Protein AF-A0A834HIF5-F1 (afdb_monomer_lite)

Radius of gyration: 26.14 Å; chains: 1; bounding box: 49×39×83 Å

InterPro domains:
  IPR001223 Glycoside hydrolase family 18, catalytic domain [PF00704] (2-101)
  IPR017853 Glycoside hydrolase superfamily [SSF51445] (2-111)
  IPR029070 Chitinase insertion domain superfamily [G3DSA:3.10.50.10] (7-73)
  IPR029070 Chitinase insertion domain superfamily [SSF54556] (9-73)
  IPR050314 Glycosyl hydrolase family 18 [PTHR11177] (2-110)

Organism: Rhododendron simsii (NCBI:txid118357)

Structure (mmCIF, N/CA/C/O backbone):
data_AF-A0A834HIF5-F1
#
_entry.id   AF-A0A834HIF5-F1
#
loop_
_atom_site.group_PDB
_atom_site.id
_atom_site.type_symbol
_atom_site.label_atom_id
_atom_site.label_alt_id
_atom_site.label_comp_id
_atom_site.label_asym_id
_atom_site.label_entity_id
_atom_site.label_seq_id
_atom_site.pdbx_PDB_ins_code
_atom_site.Cartn_x
_atom_site.Cartn_y
_atom_site.Cartn_z
_atom_site.occupancy
_atom_site.B_iso_or_equiv
_atom_site.auth_seq_id
_atom_site.auth_comp_id
_atom_site.auth_asym_id
_atom_site.auth_atom_id
_atom_site.pdbx_PDB_model_num
ATOM 1 N N . MET A 1 1 ? -12.118 -15.137 10.035 1.00 88.56 1 MET A N 1
ATOM 2 C CA . MET A 1 1 ? -10.960 -14.906 9.134 1.00 88.56 1 MET A CA 1
ATOM 3 C C . MET A 1 1 ? -10.649 -13.412 9.080 1.00 88.56 1 MET A C 1
ATOM 5 O O . MET A 1 1 ? -11.580 -12.629 9.224 1.00 88.56 1 MET A O 1
ATOM 9 N N . VAL A 1 2 ? -9.376 -13.027 8.914 1.00 89.62 2 VAL A N 1
ATOM 10 C CA . VAL A 1 2 ? -8.899 -11.626 8.857 1.00 89.62 2 VAL A CA 1
ATOM 11 C C . VAL A 1 2 ? -8.039 -11.445 7.601 1.00 89.62 2 VAL A C 1
ATOM 13 O O . VAL A 1 2 ? -7.153 -12.265 7.367 1.00 89.62 2 VAL A O 1
ATOM 16 N N . LEU A 1 3 ? -8.282 -10.394 6.811 1.00 93.06 3 LEU A N 1
ATOM 17 C CA . LEU A 1 3 ? -7.524 -10.103 5.584 1.00 93.06 3 LEU A CA 1
ATOM 18 C C . LEU A 1 3 ? -6.182 -9.419 5.897 1.00 93.06 3 LEU A C 1
ATOM 20 O O . LEU A 1 3 ? -6.139 -8.472 6.671 1.00 93.06 3 LEU A O 1
ATOM 24 N N . GLY A 1 4 ? -5.080 -9.869 5.299 1.00 92.62 4 GLY A N 1
ATOM 25 C CA . GLY A 1 4 ? -3.789 -9.179 5.402 1.00 92.62 4 GLY A CA 1
ATOM 26 C C . GLY A 1 4 ? -3.651 -8.064 4.364 1.00 92.62 4 GLY A C 1
ATOM 27 O O . GLY A 1 4 ? -3.934 -8.290 3.193 1.00 92.62 4 GLY A O 1
ATOM 28 N N . LEU A 1 5 ? -3.189 -6.890 4.790 1.00 95.81 5 LEU A N 1
ATOM 29 C CA . LEU A 1 5 ? -2.815 -5.759 3.941 1.00 95.81 5 LEU A CA 1
ATOM 30 C C . LEU A 1 5 ? -1.319 -5.480 4.103 1.00 95.81 5 LEU A C 1
ATOM 32 O O . LEU A 1 5 ? -0.796 -5.528 5.220 1.00 95.81 5 LEU A O 1
ATOM 36 N N . LEU A 1 6 ? -0.638 -5.182 3.000 1.00 94.62 6 LEU A N 1
ATOM 37 C CA . LEU A 1 6 ? 0.801 -4.936 2.967 1.00 94.62 6 LEU A CA 1
ATOM 38 C C . LEU A 1 6 ? 1.052 -3.473 2.631 1.00 94.62 6 LEU A C 1
ATOM 40 O O . LEU A 1 6 ? 0.709 -3.012 1.550 1.00 94.62 6 LEU A O 1
ATOM 44 N N . TYR A 1 7 ? 1.678 -2.740 3.549 1.00 96.38 7 TYR A N 1
ATOM 45 C CA . TYR A 1 7 ? 2.092 -1.353 3.300 1.00 96.38 7 TYR A CA 1
ATOM 46 C C . TYR A 1 7 ? 3.508 -1.324 2.731 1.00 96.38 7 TYR A C 1
ATOM 48 O O . TYR A 1 7 ? 4.386 -0.599 3.186 1.00 96.38 7 TYR A O 1
ATOM 56 N N . GLN A 1 8 ? 3.754 -2.194 1.764 1.00 95.81 8 GLN A N 1
ATOM 57 C CA . GLN A 1 8 ? 5.021 -2.320 1.069 1.00 95.81 8 GLN A CA 1
ATOM 58 C C . GLN A 1 8 ? 4.755 -2.730 -0.374 1.00 95.81 8 GLN A C 1
ATOM 60 O O . GLN A 1 8 ? 3.706 -3.294 -0.684 1.00 95.81 8 GLN A O 1
ATOM 65 N N . GLY A 1 9 ? 5.724 -2.460 -1.232 1.00 96.88 9 GLY A N 1
ATOM 66 C CA . GLY A 1 9 ? 5.739 -2.888 -2.618 1.00 96.88 9 GLY A CA 1
ATOM 67 C C . GLY A 1 9 ? 7.018 -3.620 -2.973 1.00 96.88 9 GLY A C 1
ATOM 68 O O . GLY A 1 9 ? 7.869 -3.853 -2.111 1.00 96.88 9 GLY A O 1
ATOM 69 N N . TYR A 1 10 ? 7.138 -3.953 -4.253 1.00 97.62 10 TYR A N 1
ATOM 70 C CA . TYR A 1 10 ? 8.321 -4.583 -4.822 1.00 97.62 10 TYR A CA 1
ATOM 71 C C . TYR A 1 10 ? 8.722 -3.917 -6.133 1.00 97.62 10 TYR A C 1
ATOM 73 O O . TYR A 1 10 ? 7.863 -3.647 -6.976 1.00 97.62 10 TYR A O 1
ATOM 81 N N . ALA A 1 11 ? 10.020 -3.678 -6.295 1.00 97.69 11 ALA A N 1
ATOM 82 C CA . ALA A 1 11 ? 10.611 -3.064 -7.472 1.00 97.69 11 ALA A CA 1
ATOM 83 C C . ALA A 1 11 ? 11.353 -4.099 -8.329 1.00 97.69 11 ALA A C 1
ATOM 85 O O . ALA A 1 11 ? 12.140 -4.899 -7.820 1.00 97.69 11 ALA A O 1
ATOM 86 N N . TRP A 1 12 ? 11.129 -4.038 -9.639 1.00 98.00 12 TRP A N 1
ATOM 87 C CA . TRP A 1 12 ? 11.645 -4.981 -10.628 1.00 98.00 12 TRP A CA 1
ATOM 88 C C . TRP A 1 12 ? 12.151 -4.210 -11.854 1.00 98.00 12 TRP A C 1
ATOM 90 O O . TRP A 1 12 ? 11.356 -3.508 -12.484 1.00 98.00 12 TRP A O 1
ATOM 100 N N . PRO A 1 13 ? 13.441 -4.290 -12.236 1.00 97.75 13 PRO A N 1
ATOM 101 C CA . PRO A 1 13 ? 13.892 -3.791 -13.523 1.00 97.75 13 PRO A CA 1
ATOM 102 C C . PRO A 1 13 ? 13.289 -4.663 -14.621 1.00 97.75 13 PRO A C 1
ATOM 104 O O . PRO A 1 13 ? 13.457 -5.886 -14.626 1.00 97.75 13 PRO A O 1
ATOM 107 N N . LEU A 1 14 ? 12.601 -4.019 -15.554 1.00 97.81 14 LEU A N 1
ATOM 108 C CA . LEU A 1 14 ? 12.052 -4.664 -16.733 1.00 97.81 14 LEU A CA 1
ATOM 109 C C . LEU A 1 14 ? 13.193 -5.127 -17.641 1.00 97.81 14 LEU A C 1
ATOM 111 O O . LEU A 1 14 ? 14.182 -4.415 -17.830 1.00 97.81 14 LEU A O 1
ATOM 115 N N . LEU A 1 15 ? 13.045 -6.323 -18.213 1.00 97.25 15 LEU A N 1
ATOM 116 C CA . LEU A 1 15 ? 13.955 -6.820 -19.245 1.00 97.25 15 LEU A CA 1
ATOM 117 C C . LEU A 1 15 ? 13.872 -5.947 -20.504 1.00 97.25 15 LEU A C 1
ATOM 119 O O . LEU A 1 15 ? 14.894 -5.630 -21.106 1.00 97.25 15 LEU A O 1
ATOM 123 N N . ASP A 1 16 ? 12.654 -5.543 -20.862 1.00 96.19 16 ASP A N 1
ATOM 124 C CA . ASP A 1 16 ? 12.354 -4.602 -21.935 1.00 96.19 16 ASP A CA 1
ATOM 125 C C . ASP A 1 16 ? 11.456 -3.483 -21.379 1.00 96.19 16 ASP A C 1
ATOM 127 O O . ASP A 1 16 ? 10.295 -3.743 -21.069 1.00 96.19 16 ASP A O 1
ATOM 131 N N . PRO A 1 17 ? 11.946 -2.235 -21.249 1.00 93.56 17 PRO A N 1
ATOM 132 C CA . PRO A 1 17 ? 11.155 -1.119 -20.725 1.00 93.56 17 PRO A CA 1
ATOM 133 C C . PRO A 1 17 ? 9.907 -0.764 -21.547 1.00 93.56 17 PRO A C 1
ATOM 135 O O . PRO A 1 17 ? 9.025 -0.068 -21.039 1.00 93.56 17 PRO A O 1
ATOM 138 N N . SER A 1 18 ? 9.829 -1.204 -22.808 1.00 94.25 18 SER A N 1
ATOM 139 C CA . SER A 1 18 ? 8.633 -1.022 -23.636 1.00 94.25 18 SER A CA 1
ATOM 140 C C . SER A 1 18 ? 7.515 -2.011 -23.279 1.00 94.25 18 SER A C 1
ATOM 142 O O . SER A 1 18 ? 6.341 -1.684 -23.439 1.00 94.25 18 SER A O 1
ATOM 144 N N . ALA A 1 19 ? 7.867 -3.170 -22.713 1.00 94.31 19 ALA A N 1
ATOM 145 C CA . ALA A 1 19 ? 6.943 -4.139 -22.136 1.00 94.31 19 ALA A CA 1
ATOM 146 C C . ALA A 1 19 ? 6.823 -3.884 -20.626 1.00 94.31 19 ALA A C 1
ATOM 148 O O . ALA A 1 19 ? 7.611 -4.380 -19.823 1.00 94.31 19 ALA A O 1
ATOM 149 N N . ASN A 1 20 ? 5.852 -3.058 -20.236 1.00 93.88 20 ASN A N 1
ATOM 150 C CA . ASN A 1 20 ? 5.732 -2.535 -18.870 1.00 93.88 20 ASN A CA 1
ATOM 151 C C . ASN A 1 20 ? 4.379 -2.832 -18.200 1.00 93.88 20 ASN A C 1
ATOM 153 O O . ASN A 1 20 ? 4.018 -2.236 -17.180 1.00 93.88 20 ASN A O 1
ATOM 157 N N . GLU A 1 21 ? 3.644 -3.786 -18.762 1.00 94.06 21 GLU A N 1
ATOM 158 C CA . GLU A 1 21 ? 2.396 -4.297 -18.210 1.00 94.06 21 GLU A CA 1
ATOM 159 C C . GLU A 1 21 ? 2.651 -5.242 -17.027 1.00 94.06 21 GLU A C 1
ATOM 161 O O . GLU A 1 21 ? 3.755 -5.765 -16.834 1.00 94.06 21 GLU A O 1
ATOM 166 N N . ILE A 1 22 ? 1.608 -5.504 -16.237 1.00 95.94 22 ILE A N 1
ATOM 167 C CA . ILE A 1 22 ? 1.660 -6.514 -15.174 1.00 95.94 22 ILE A CA 1
ATOM 168 C C . ILE A 1 22 ? 2.030 -7.872 -15.783 1.00 95.94 22 ILE A C 1
ATOM 170 O O . ILE A 1 22 ? 1.380 -8.342 -16.711 1.00 95.94 22 ILE A O 1
ATOM 174 N N . GLY A 1 23 ? 3.056 -8.515 -15.221 1.00 95.12 23 GLY A N 1
ATOM 175 C CA . GLY A 1 23 ? 3.563 -9.804 -15.701 1.00 95.12 23 GLY A CA 1
ATOM 176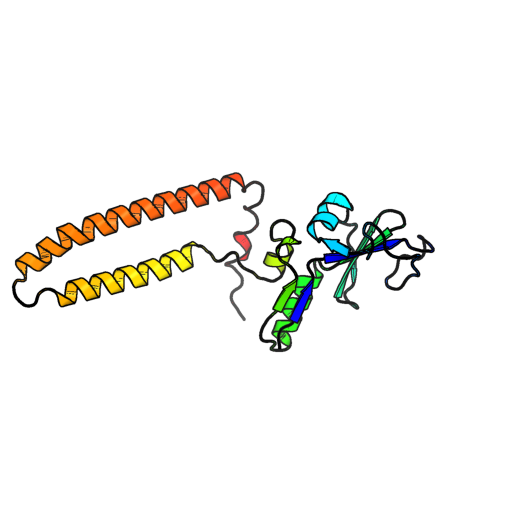 C C . GLY A 1 23 ? 4.670 -9.703 -16.752 1.00 95.12 23 GLY A C 1
ATOM 177 O O . GLY A 1 23 ? 5.156 -10.739 -17.205 1.00 95.12 23 GLY A O 1
ATOM 178 N N . SER A 1 24 ? 5.101 -8.491 -17.115 1.00 96.69 24 SER A N 1
ATOM 179 C CA . SER A 1 24 ? 6.241 -8.302 -18.017 1.00 96.69 24 SER A CA 1
ATOM 180 C C . SER A 1 24 ? 7.534 -8.901 -17.434 1.00 96.69 24 SER A C 1
ATOM 182 O O . SER A 1 24 ? 7.737 -8.843 -16.216 1.00 96.69 24 SER A O 1
ATOM 184 N N . PRO A 1 25 ? 8.426 -9.475 -18.267 1.00 97.69 25 PRO A N 1
ATOM 185 C CA . PRO A 1 25 ? 9.664 -10.083 -17.787 1.00 97.69 25 PRO A CA 1
ATOM 186 C C . PRO A 1 25 ? 10.576 -9.081 -17.070 1.00 97.69 25 PRO A C 1
ATOM 188 O O . PRO A 1 25 ? 10.780 -7.960 -17.539 1.00 97.69 25 PRO A O 1
ATOM 191 N N . ALA A 1 26 ? 11.183 -9.518 -15.968 1.00 97.81 26 ALA A N 1
ATOM 192 C CA . ALA A 1 26 ? 12.126 -8.738 -15.172 1.00 97.81 26 ALA A CA 1
ATOM 193 C C . ALA A 1 26 ? 13.478 -9.453 -15.051 1.00 97.81 26 ALA A C 1
ATOM 195 O O . ALA A 1 26 ? 13.556 -10.677 -15.156 1.00 97.81 26 ALA A O 1
ATOM 196 N N . THR A 1 27 ? 14.546 -8.694 -14.802 1.00 97.56 27 THR A N 1
ATOM 197 C CA . THR A 1 27 ? 15.911 -9.241 -14.651 1.00 97.56 27 THR A CA 1
ATOM 198 C C . THR A 1 27 ? 16.269 -9.628 -13.215 1.00 97.56 27 THR A C 1
ATOM 200 O O . THR A 1 27 ? 17.315 -10.231 -12.983 1.00 97.56 27 THR A O 1
ATOM 203 N N . GLY A 1 28 ? 15.402 -9.314 -12.253 1.00 96.62 28 GLY A N 1
ATOM 204 C CA . GLY A 1 28 ? 15.595 -9.593 -10.832 1.00 96.62 28 GLY A CA 1
ATOM 205 C C . GLY A 1 28 ? 15.044 -8.465 -9.959 1.00 96.62 28 GLY A C 1
ATOM 206 O O . GLY A 1 28 ? 14.362 -7.585 -10.473 1.00 96.62 28 GLY A O 1
ATOM 207 N N . PRO A 1 29 ? 15.299 -8.474 -8.645 1.00 97.75 29 PRO A N 1
ATOM 208 C CA . PRO A 1 29 ? 14.851 -7.403 -7.759 1.00 97.75 29 PRO A CA 1
ATOM 209 C C . PRO A 1 29 ? 15.649 -6.099 -7.951 1.00 97.75 29 PRO A C 1
ATOM 211 O O . PRO A 1 29 ? 16.832 -6.130 -8.291 1.00 97.75 29 PRO A O 1
ATOM 214 N N . ALA A 1 30 ? 15.015 -4.949 -7.704 1.00 95.31 30 ALA A N 1
ATOM 215 C CA . ALA A 1 30 ? 15.647 -3.624 -7.708 1.00 95.31 30 ALA A CA 1
ATOM 216 C C . ALA A 1 30 ? 15.615 -2.957 -6.327 1.00 95.31 30 ALA A C 1
ATOM 218 O O . ALA A 1 30 ? 14.754 -3.248 -5.507 1.00 95.31 30 ALA A O 1
ATOM 219 N N . ILE A 1 31 ? 16.471 -1.948 -6.128 1.00 93.94 31 ILE A N 1
ATOM 220 C CA . ILE A 1 31 ? 16.527 -1.068 -4.941 1.00 93.94 31 ILE A CA 1
ATOM 221 C C . ILE A 1 31 ? 17.048 -1.767 -3.680 1.00 93.94 31 ILE A C 1
ATOM 223 O O . ILE A 1 31 ? 18.047 -1.331 -3.112 1.00 93.94 31 ILE A O 1
ATOM 227 N N . THR A 1 32 ? 16.415 -2.855 -3.258 1.00 96.00 32 THR A N 1
ATOM 228 C CA . THR A 1 32 ? 16.848 -3.699 -2.139 1.00 96.00 32 THR A CA 1
ATOM 229 C C . THR A 1 32 ? 17.163 -5.110 -2.633 1.00 96.00 32 THR A C 1
ATOM 231 O O . THR A 1 32 ? 16.832 -5.482 -3.758 1.00 96.00 32 THR A O 1
ATOM 234 N N . HIS A 1 33 ? 17.822 -5.913 -1.794 1.00 96.75 33 HIS A N 1
ATOM 235 C CA . HIS A 1 33 ? 18.237 -7.275 -2.151 1.00 96.75 33 HIS A CA 1
ATOM 236 C C . HIS A 1 33 ? 17.065 -8.171 -2.594 1.00 96.75 33 HIS A C 1
ATOM 238 O O . HIS A 1 33 ? 17.232 -9.013 -3.471 1.00 96.75 33 HIS A O 1
ATOM 244 N N . ASP A 1 34 ? 15.886 -8.000 -1.997 1.00 96.75 34 ASP A N 1
ATOM 245 C CA . ASP A 1 34 ? 14.674 -8.763 -2.313 1.00 96.75 34 ASP A CA 1
ATOM 246 C C . ASP A 1 34 ? 13.625 -7.944 -3.080 1.00 96.75 34 ASP A C 1
ATOM 248 O O . ASP A 1 34 ? 12.521 -8.425 -3.331 1.00 96.75 34 ASP A O 1
ATOM 252 N N . GLY A 1 35 ? 13.953 -6.705 -3.450 1.00 97.25 35 GLY A N 1
ATOM 253 C CA . GLY A 1 35 ? 13.061 -5.808 -4.174 1.00 97.25 35 GLY A CA 1
ATOM 254 C C . GLY A 1 35 ? 12.052 -5.081 -3.295 1.00 97.25 35 GLY A C 1
ATOM 255 O O . GLY A 1 35 ? 11.348 -4.210 -3.798 1.00 97.25 35 GLY A O 1
ATOM 256 N N . SER A 1 36 ? 11.951 -5.424 -2.008 1.00 96.81 36 SER A N 1
ATOM 257 C CA . SER A 1 36 ? 10.962 -4.848 -1.103 1.00 96.81 36 SER A CA 1
ATOM 258 C C . SER A 1 36 ? 11.198 -3.359 -0.859 1.00 96.81 36 SER A C 1
ATOM 260 O O . SER A 1 36 ? 12.330 -2.889 -0.720 1.00 96.81 36 SER A O 1
ATOM 262 N N . MET A 1 37 ? 10.102 -2.607 -0.783 1.00 95.94 37 MET A N 1
ATOM 263 C CA . MET A 1 37 ? 10.117 -1.172 -0.521 1.00 95.94 37 MET A CA 1
ATOM 264 C C . MET A 1 37 ? 8.954 -0.771 0.378 1.00 95.94 37 MET A C 1
ATOM 266 O O . MET A 1 37 ? 7.825 -1.219 0.183 1.00 95.94 37 MET A O 1
ATOM 270 N N . PHE A 1 38 ? 9.195 0.105 1.351 1.00 96.38 38 PHE A N 1
ATOM 271 C CA . PHE A 1 38 ? 8.120 0.635 2.188 1.00 96.38 38 PHE A CA 1
ATOM 272 C C . PHE A 1 38 ? 7.261 1.620 1.398 1.00 96.38 38 PHE A C 1
ATOM 274 O O . PHE A 1 38 ? 7.780 2.378 0.581 1.00 96.38 38 PHE A O 1
ATOM 281 N N . TYR A 1 39 ? 5.954 1.651 1.674 1.00 96.56 39 TYR A N 1
ATOM 282 C CA . TYR A 1 39 ? 5.032 2.554 0.983 1.00 96.56 39 TYR A CA 1
ATOM 283 C C . TYR A 1 39 ? 5.506 4.017 1.026 1.00 96.56 39 TYR A C 1
ATOM 285 O O . TYR A 1 39 ? 5.568 4.670 -0.012 1.00 96.56 39 TYR A O 1
ATOM 293 N N . LYS A 1 40 ? 5.946 4.505 2.193 1.00 95.38 40 LYS A N 1
ATOM 294 C CA . LYS A 1 40 ? 6.505 5.859 2.335 1.00 95.38 40 LYS A CA 1
ATOM 295 C C . LYS A 1 40 ? 7.684 6.151 1.404 1.00 95.38 40 LYS A C 1
ATOM 297 O O . LYS A 1 40 ? 7.722 7.226 0.818 1.00 95.38 40 LYS A O 1
ATOM 302 N N . ASP A 1 41 ? 8.585 5.190 1.205 1.00 94.81 41 ASP A N 1
ATOM 303 C CA . ASP A 1 41 ? 9.765 5.367 0.354 1.00 94.81 41 ASP A CA 1
ATOM 304 C C . ASP A 1 41 ? 9.392 5.308 -1.134 1.00 94.81 41 ASP A C 1
ATOM 306 O O . ASP A 1 41 ? 9.972 6.023 -1.950 1.00 94.81 41 ASP A O 1
ATOM 310 N N . ILE A 1 42 ? 8.375 4.513 -1.493 1.00 95.38 42 ILE A N 1
ATOM 311 C CA . ILE A 1 42 ? 7.800 4.504 -2.847 1.00 95.38 42 ILE A CA 1
ATOM 312 C C . ILE A 1 42 ? 7.212 5.882 -3.174 1.00 95.38 42 ILE A C 1
ATOM 314 O O . ILE A 1 42 ? 7.470 6.422 -4.251 1.00 95.38 42 ILE A O 1
ATOM 318 N N . LYS A 1 43 ? 6.462 6.487 -2.242 1.00 92.94 43 LYS A N 1
ATOM 319 C CA . LYS A 1 43 ? 5.875 7.818 -2.454 1.00 92.94 43 LYS A CA 1
ATOM 320 C C . LYS A 1 43 ? 6.930 8.925 -2.481 1.00 92.94 43 LYS A C 1
ATOM 322 O O . LYS A 1 43 ? 6.863 9.775 -3.362 1.00 92.94 43 LYS A O 1
ATOM 327 N N . SER A 1 44 ? 7.897 8.926 -1.561 1.00 89.94 44 SER A N 1
ATOM 328 C CA . SER A 1 44 ? 8.844 10.041 -1.426 1.00 89.94 44 SER A CA 1
ATOM 329 C C . SER A 1 44 ? 10.041 9.969 -2.375 1.00 89.94 44 SER A C 1
ATOM 331 O O . SER A 1 44 ? 10.499 11.007 -2.845 1.00 89.94 44 SER A O 1
ATOM 333 N N . ASN A 1 45 ? 10.564 8.769 -2.651 1.00 86.19 45 ASN A N 1
ATOM 334 C CA . ASN A 1 45 ? 11.875 8.611 -3.294 1.00 86.19 45 ASN A CA 1
ATOM 335 C C . ASN A 1 45 ? 11.775 8.085 -4.727 1.00 86.19 45 ASN A C 1
ATOM 337 O O . ASN A 1 45 ? 12.681 8.320 -5.523 1.00 86.19 45 ASN A O 1
ATOM 341 N N . MET A 1 46 ? 10.683 7.395 -5.072 1.00 86.06 46 MET A N 1
ATOM 342 C CA . MET A 1 46 ? 10.534 6.774 -6.394 1.00 86.06 46 MET A CA 1
ATOM 343 C C . MET A 1 46 ? 9.723 7.615 -7.377 1.00 86.06 46 MET A C 1
ATOM 345 O O . MET A 1 46 ? 9.592 7.221 -8.533 1.00 86.06 46 MET A O 1
ATOM 349 N N . GLY A 1 47 ? 9.196 8.767 -6.948 1.00 80.75 47 GLY A N 1
ATOM 350 C CA . GLY A 1 47 ? 8.386 9.638 -7.804 1.00 80.75 47 GLY A CA 1
ATOM 351 C C . GLY A 1 47 ? 7.124 8.946 -8.321 1.00 80.75 47 GLY A C 1
ATOM 352 O O . GLY A 1 47 ? 6.721 9.188 -9.458 1.00 80.75 47 GLY A O 1
ATOM 353 N N . CYS A 1 48 ? 6.563 8.039 -7.514 1.00 85.62 48 CYS A N 1
ATOM 354 C CA . CYS A 1 48 ? 5.346 7.283 -7.791 1.00 85.62 48 CYS A CA 1
ATOM 355 C C . CYS A 1 48 ? 4.139 7.962 -7.146 1.00 85.62 48 CYS A C 1
ATOM 357 O O . CYS A 1 48 ? 3.542 7.487 -6.172 1.00 85.62 48 CYS A O 1
ATOM 359 N N . ASP A 1 49 ? 3.806 9.125 -7.684 1.00 83.00 49 ASP A N 1
ATOM 360 C CA . ASP A 1 49 ? 2.738 9.995 -7.228 1.00 83.00 49 ASP A CA 1
ATOM 361 C C . ASP A 1 49 ? 1.915 10.545 -8.400 1.00 83.00 49 ASP A C 1
ATOM 363 O O . ASP A 1 49 ? 2.290 10.451 -9.571 1.00 83.00 49 ASP A O 1
ATOM 367 N N . GLY A 1 50 ? 0.732 11.066 -8.067 1.00 83.38 50 GLY A N 1
ATOM 368 C CA . GLY A 1 50 ? -0.190 11.653 -9.036 1.00 83.38 50 GLY A CA 1
ATOM 369 C C . GLY A 1 50 ? -0.493 10.732 -10.220 1.00 83.38 50 GLY A C 1
ATOM 370 O O . GLY A 1 50 ? -0.826 9.562 -10.048 1.00 83.38 50 GLY A O 1
ATOM 371 N N . GLU A 1 51 ? -0.359 11.280 -11.426 1.00 82.31 51 GLU A N 1
ATOM 372 C CA . GLU A 1 51 ? -0.726 10.633 -12.693 1.00 82.31 51 GLU A CA 1
ATOM 373 C C . GLU A 1 51 ? 0.171 9.445 -13.078 1.00 82.31 51 GLU A C 1
ATOM 375 O O . GLU A 1 51 ? -0.185 8.671 -13.962 1.00 82.31 51 GLU A O 1
ATOM 380 N N . LYS A 1 52 ? 1.323 9.263 -12.418 1.00 86.69 52 LYS A N 1
ATOM 381 C CA . LYS A 1 52 ? 2.222 8.125 -12.681 1.00 86.69 52 LYS A CA 1
ATOM 382 C C . LYS A 1 52 ? 1.748 6.821 -12.045 1.00 86.69 52 LYS A C 1
ATOM 384 O O . LYS A 1 52 ? 2.294 5.760 -12.346 1.00 86.69 52 LYS A O 1
ATOM 389 N N . VAL A 1 53 ? 0.790 6.900 -11.124 1.00 93.56 53 VAL A N 1
ATOM 390 C CA . VAL A 1 53 ? 0.252 5.739 -10.420 1.00 93.56 53 VAL A CA 1
ATOM 391 C C . VAL A 1 53 ? -0.900 5.162 -11.225 1.00 93.56 53 VAL A C 1
ATOM 393 O O . VAL A 1 53 ? -1.915 5.818 -11.441 1.00 93.56 53 VAL A O 1
ATOM 396 N N . VAL A 1 54 ? -0.766 3.903 -11.620 1.00 96.00 54 VAL A N 1
ATOM 397 C CA . VAL A 1 54 ? -1.815 3.151 -12.300 1.00 96.00 54 VAL A CA 1
ATOM 398 C C . VAL A 1 54 ? -2.492 2.233 -11.292 1.00 96.00 54 VAL A C 1
ATOM 400 O O . VAL A 1 54 ? -1.833 1.448 -10.611 1.00 96.00 54 VAL A O 1
ATOM 403 N N . TYR A 1 55 ? -3.818 2.316 -11.196 1.00 96.88 55 TYR A N 1
ATOM 404 C CA . TYR A 1 55 ? -4.633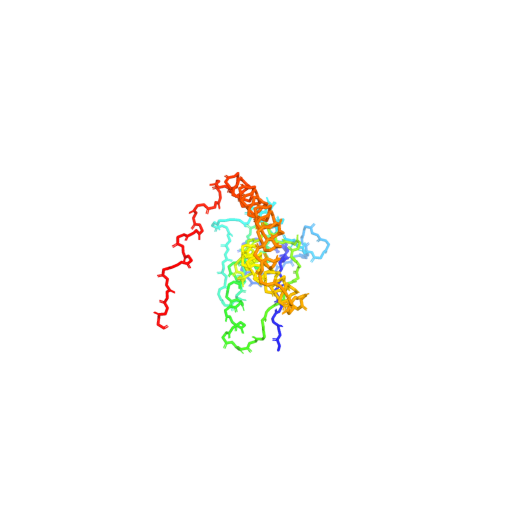 1.328 -10.495 1.00 96.88 55 TYR A CA 1
ATOM 405 C C . TYR A 1 55 ? -5.148 0.289 -11.492 1.00 96.88 55 TYR A C 1
ATOM 407 O O . TYR A 1 55 ? -5.814 0.629 -12.469 1.00 96.88 55 TYR A O 1
ATOM 415 N N . ASN A 1 56 ? -4.860 -0.988 -11.240 1.00 97.50 56 ASN A N 1
ATOM 416 C CA . ASN A 1 56 ? -5.402 -2.089 -12.022 1.00 97.50 56 ASN A CA 1
ATOM 417 C C . ASN A 1 56 ? -6.524 -2.777 -11.235 1.00 97.50 56 ASN A C 1
ATOM 419 O O . ASN A 1 56 ? -6.275 -3.428 -10.219 1.00 97.50 56 ASN A O 1
ATOM 423 N N . SER A 1 57 ? -7.761 -2.650 -11.715 1.00 96.88 57 SER A N 1
ATOM 424 C CA . SER A 1 57 ? -8.950 -3.206 -11.058 1.00 96.88 57 SER A CA 1
ATOM 425 C C . SER A 1 57 ? -9.069 -4.726 -11.183 1.00 96.88 57 SER A C 1
ATOM 427 O O . SER A 1 57 ? -9.659 -5.350 -10.305 1.00 96.88 57 SER A O 1
ATOM 429 N N . THR A 1 58 ? -8.484 -5.331 -12.220 1.00 97.00 58 THR A N 1
ATOM 430 C CA . THR A 1 58 ? -8.475 -6.790 -12.412 1.00 97.00 58 THR A CA 1
ATOM 431 C C . THR A 1 58 ? -7.648 -7.482 -11.332 1.00 97.00 58 THR A C 1
ATOM 433 O O . THR A 1 58 ? -8.086 -8.476 -10.758 1.00 97.00 58 THR A O 1
ATOM 436 N N . TYR A 1 59 ? -6.467 -6.940 -11.023 1.00 96.69 59 TYR A N 1
ATOM 437 C CA . TYR A 1 59 ? -5.567 -7.484 -10.000 1.00 96.69 59 TYR A CA 1
ATOM 438 C C . TYR A 1 59 ? -5.737 -6.831 -8.622 1.00 96.69 59 TYR A C 1
ATOM 440 O O . TYR A 1 59 ? -5.188 -7.328 -7.641 1.00 96.69 59 TYR A O 1
ATOM 448 N N . VAL A 1 60 ? -6.496 -5.733 -8.535 1.00 97.56 60 VAL A N 1
ATOM 449 C CA . VAL A 1 60 ? -6.688 -4.924 -7.321 1.00 97.56 60 VAL A CA 1
ATOM 450 C C . VAL A 1 60 ? -5.336 -4.552 -6.701 1.00 97.56 60 VAL A C 1
ATOM 452 O O . VAL A 1 60 ? -5.026 -4.884 -5.555 1.00 97.56 60 VAL A O 1
ATOM 455 N N . THR A 1 61 ? -4.506 -3.882 -7.499 1.00 97.38 61 THR A N 1
ATOM 456 C CA . THR A 1 61 ? -3.167 -3.419 -7.110 1.00 97.38 61 THR A CA 1
ATOM 457 C C . THR A 1 61 ? -2.850 -2.099 -7.793 1.00 97.38 61 THR A C 1
ATOM 459 O O . THR A 1 61 ? -3.415 -1.775 -8.842 1.00 97.38 61 THR A O 1
ATOM 462 N N . ASN A 1 62 ? -1.918 -1.351 -7.216 1.00 97.25 62 ASN A N 1
ATOM 463 C CA . ASN A 1 62 ? -1.334 -0.180 -7.842 1.00 97.25 62 ASN A CA 1
ATOM 464 C C . ASN A 1 62 ? 0.069 -0.505 -8.358 1.00 97.25 62 ASN A C 1
ATOM 466 O O . ASN A 1 62 ? 0.743 -1.414 -7.865 1.00 97.25 62 ASN A O 1
ATOM 470 N N . TYR A 1 63 ? 0.504 0.235 -9.368 1.00 97.00 63 TYR A N 1
ATOM 471 C CA . TYR A 1 63 ? 1.892 0.229 -9.796 1.00 97.00 63 TYR A CA 1
ATOM 472 C C . TYR A 1 63 ? 2.289 1.558 -10.427 1.00 97.00 63 TYR A C 1
ATOM 474 O O . TYR A 1 63 ? 1.446 2.370 -10.802 1.00 97.00 63 TYR A O 1
ATOM 482 N N . CYS A 1 64 ? 3.587 1.773 -10.546 1.00 95.75 64 CYS A N 1
ATOM 483 C CA . CYS A 1 64 ? 4.178 2.885 -11.275 1.00 95.75 64 CYS A CA 1
ATOM 484 C C . CYS A 1 64 ? 5.434 2.396 -11.996 1.00 95.75 64 CYS A C 1
ATOM 486 O O . CYS A 1 64 ? 6.024 1.374 -11.634 1.00 95.75 64 CYS A O 1
ATOM 488 N N . ILE A 1 65 ? 5.853 3.148 -13.008 1.00 94.44 65 ILE A N 1
ATOM 489 C CA . ILE A 1 65 ? 7.090 2.894 -13.743 1.00 94.44 65 ILE A CA 1
ATOM 490 C C . ILE A 1 65 ? 7.987 4.116 -13.574 1.00 94.44 65 ILE A C 1
ATOM 492 O O . ILE A 1 65 ? 7.573 5.242 -13.856 1.00 94.44 65 ILE A O 1
ATOM 496 N N . ASN A 1 66 ? 9.215 3.897 -13.111 1.00 91.62 66 ASN A N 1
ATOM 497 C CA . ASN A 1 66 ? 10.239 4.929 -13.005 1.00 91.62 66 ASN A CA 1
ATOM 498 C C . ASN A 1 66 ? 11.493 4.488 -13.772 1.00 91.62 66 ASN A C 1
ATOM 500 O O . ASN A 1 66 ? 12.230 3.600 -13.338 1.00 91.62 66 ASN A O 1
ATOM 504 N N . GLY A 1 67 ? 11.718 5.087 -14.944 1.00 90.81 67 GLY A N 1
ATOM 505 C CA . GLY A 1 67 ? 12.746 4.626 -15.876 1.00 90.81 67 GLY A CA 1
ATOM 506 C C . GLY A 1 67 ? 12.475 3.175 -16.310 1.00 90.81 67 GLY A C 1
ATOM 507 O O . GLY A 1 67 ? 11.355 2.884 -16.723 1.00 90.81 67 GLY A O 1
ATOM 508 N N . PRO A 1 68 ? 13.455 2.256 -16.213 1.00 93.94 68 PRO A N 1
ATOM 509 C CA . PRO A 1 68 ? 13.252 0.842 -16.531 1.00 93.94 68 PRO A CA 1
ATOM 510 C C . PRO A 1 68 ? 12.671 0.029 -15.361 1.00 93.94 68 PRO A C 1
ATOM 512 O O . PRO A 1 68 ? 12.565 -1.188 -15.471 1.00 93.94 68 PRO A O 1
ATOM 515 N N . VAL A 1 69 ? 12.358 0.651 -14.219 1.00 96.19 69 VAL A N 1
ATOM 516 C CA . VAL A 1 69 ? 11.924 -0.059 -13.008 1.00 96.19 69 VAL A CA 1
ATOM 517 C C . VAL A 1 69 ? 10.410 0.004 -12.870 1.00 96.19 69 VAL A C 1
ATOM 519 O O . VAL A 1 69 ? 9.824 1.084 -12.809 1.00 96.19 69 VAL A O 1
ATOM 522 N N . TRP A 1 70 ? 9.791 -1.166 -12.768 1.00 97.19 70 TRP A N 1
ATOM 523 C CA . TRP A 1 70 ? 8.384 -1.344 -12.444 1.00 97.19 70 TRP A CA 1
ATOM 524 C C . TRP A 1 70 ? 8.224 -1.574 -10.941 1.00 97.19 70 TRP A C 1
ATOM 526 O O . TRP A 1 70 ? 8.950 -2.379 -10.355 1.00 97.19 70 TRP A O 1
ATOM 536 N N . ILE A 1 71 ? 7.293 -0.871 -10.300 1.00 97.69 71 ILE A N 1
ATOM 537 C CA . ILE A 1 71 ? 7.094 -0.933 -8.847 1.00 97.69 71 ILE A CA 1
ATOM 538 C C . ILE A 1 71 ? 5.626 -1.214 -8.562 1.00 97.69 71 ILE A C 1
ATOM 540 O O . ILE A 1 71 ? 4.774 -0.371 -8.835 1.00 97.69 71 ILE A O 1
ATOM 544 N N . GLY A 1 72 ? 5.338 -2.379 -7.984 1.00 97.31 72 GLY A N 1
ATOM 545 C CA . GLY A 1 72 ? 3.987 -2.793 -7.599 1.00 97.31 72 GLY A CA 1
ATOM 546 C C . GLY A 1 72 ? 3.763 -2.634 -6.105 1.00 97.31 72 GLY A C 1
ATOM 547 O O . GLY A 1 72 ? 4.607 -3.052 -5.316 1.00 97.31 72 GLY A O 1
ATOM 548 N N . TYR A 1 73 ? 2.642 -2.033 -5.711 1.00 97.38 73 TYR A N 1
ATOM 549 C CA . TYR A 1 73 ? 2.299 -1.759 -4.314 1.00 97.38 73 TYR A CA 1
ATOM 550 C C . TYR A 1 73 ? 0.790 -1.527 -4.141 1.00 97.38 73 TYR A C 1
ATOM 552 O O . TYR A 1 73 ? 0.045 -1.455 -5.115 1.00 97.38 73 TYR A O 1
ATOM 560 N N . ASP A 1 74 ? 0.324 -1.390 -2.900 1.00 96.88 74 ASP A N 1
ATOM 561 C CA . ASP A 1 74 ? -1.062 -1.010 -2.612 1.00 96.88 74 ASP A CA 1
ATOM 562 C C . ASP A 1 74 ? -1.179 0.495 -2.318 1.00 96.88 74 ASP A C 1
ATOM 564 O O . ASP A 1 74 ? -0.481 1.018 -1.450 1.00 96.88 74 ASP A O 1
ATOM 568 N N . ASP A 1 75 ? -2.090 1.178 -3.019 1.00 95.00 75 ASP A N 1
ATOM 569 C CA . ASP A 1 75 ? -2.489 2.576 -2.789 1.00 95.00 75 ASP A CA 1
ATOM 570 C C . ASP A 1 75 ? -4.028 2.642 -2.716 1.00 95.00 75 ASP A C 1
ATOM 572 O O . ASP A 1 75 ? -4.634 2.218 -1.725 1.00 95.00 75 ASP A O 1
ATOM 576 N N . GLU A 1 76 ? -4.692 3.026 -3.810 1.00 94.50 76 GLU A N 1
ATOM 577 C CA . GLU A 1 76 ? -6.149 2.955 -3.968 1.00 94.50 76 GLU A CA 1
ATOM 578 C C . GLU A 1 76 ? -6.705 1.545 -3.695 1.00 94.50 76 GLU A C 1
ATOM 580 O O . GLU A 1 76 ? -7.776 1.399 -3.095 1.00 94.50 76 GLU A O 1
ATOM 585 N N . ALA A 1 77 ? -5.933 0.506 -4.034 1.00 97.50 77 ALA A N 1
ATOM 586 C CA . ALA A 1 77 ? -6.268 -0.895 -3.796 1.00 97.50 77 ALA A CA 1
ATOM 587 C C . ALA A 1 77 ? -6.637 -1.206 -2.335 1.00 97.50 77 ALA A C 1
ATOM 589 O O . ALA A 1 77 ? -7.466 -2.087 -2.092 1.00 97.50 77 ALA A O 1
ATOM 590 N N . ILE A 1 78 ? -6.093 -0.472 -1.353 1.00 97.75 78 ILE A N 1
ATOM 591 C CA . ILE A 1 78 ? -6.436 -0.652 0.065 1.00 97.75 78 ILE A CA 1
ATOM 592 C C . ILE A 1 78 ? -7.940 -0.487 0.301 1.00 97.75 78 ILE A C 1
ATOM 594 O O . ILE A 1 78 ? -8.544 -1.305 0.999 1.00 9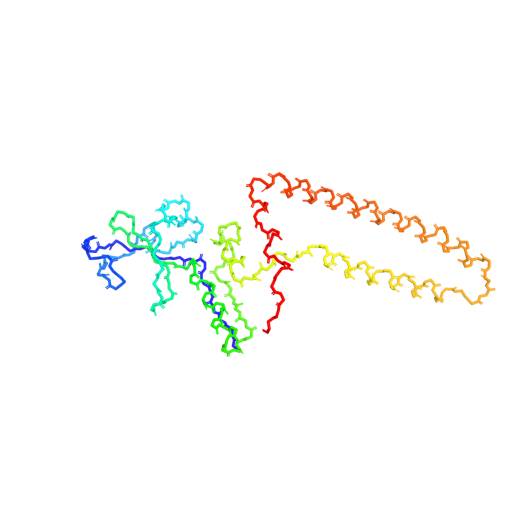7.75 78 ILE A O 1
ATOM 598 N N . ARG A 1 79 ? -8.578 0.524 -0.304 1.00 96.62 79 ARG A N 1
ATOM 599 C CA . ARG A 1 79 ? -10.021 0.768 -0.122 1.00 96.62 79 ARG A CA 1
ATOM 600 C C . ARG A 1 79 ? -10.853 -0.382 -0.675 1.00 96.62 79 ARG A C 1
ATOM 602 O O . ARG A 1 79 ? -11.813 -0.815 -0.031 1.00 96.62 79 ARG A O 1
ATOM 609 N N . THR A 1 80 ? -10.461 -0.897 -1.835 1.00 97.88 80 THR A N 1
ATOM 610 C CA . THR A 1 80 ? -11.125 -2.031 -2.483 1.00 97.88 80 THR A CA 1
ATOM 611 C C . THR A 1 80 ? -10.966 -3.303 -1.653 1.00 97.88 80 THR A C 1
ATOM 613 O O . THR A 1 80 ? -11.953 -3.978 -1.374 1.00 97.88 80 THR A O 1
ATOM 616 N N . LYS A 1 81 ? -9.756 -3.598 -1.160 1.00 98.06 81 LYS A N 1
ATOM 617 C CA . LYS A 1 81 ? -9.482 -4.775 -0.316 1.00 98.06 81 LYS A CA 1
ATOM 618 C C . LYS A 1 81 ? -10.238 -4.730 1.015 1.00 98.06 81 LYS A C 1
ATOM 620 O O . LYS A 1 81 ? -10.770 -5.749 1.457 1.00 98.06 81 LYS A O 1
ATOM 625 N N . VAL A 1 82 ? -10.349 -3.557 1.640 1.00 96.56 82 VAL A N 1
ATOM 626 C CA . VAL A 1 82 ? -11.161 -3.382 2.856 1.00 96.56 82 VAL A CA 1
ATOM 627 C C . VAL A 1 82 ? -12.653 -3.546 2.567 1.00 96.56 82 VAL A C 1
ATOM 629 O O . VAL A 1 82 ? -13.350 -4.221 3.327 1.00 96.56 82 VAL A O 1
ATOM 632 N N . SER A 1 83 ? -13.143 -2.989 1.457 1.00 95.94 83 SER A N 1
ATOM 633 C CA . SER A 1 83 ? -14.543 -3.155 1.043 1.00 95.94 83 SER A CA 1
ATOM 634 C C . SER A 1 83 ? -14.871 -4.625 0.783 1.00 95.94 83 SER A C 1
ATOM 636 O O . SER A 1 83 ? -15.860 -5.126 1.313 1.00 95.94 83 SER A O 1
ATOM 638 N N . TYR A 1 84 ? -13.974 -5.348 0.111 1.00 96.44 84 TYR A N 1
ATOM 639 C CA . TYR A 1 84 ? -14.074 -6.792 -0.086 1.00 96.44 84 TYR A CA 1
ATOM 640 C C . TYR A 1 84 ? -14.150 -7.558 1.243 1.00 96.44 84 TYR A C 1
ATOM 642 O O . TYR A 1 84 ? -15.017 -8.413 1.417 1.00 96.44 84 TYR A O 1
ATOM 650 N N . ALA A 1 85 ? -13.280 -7.242 2.211 1.00 94.94 85 ALA A N 1
ATOM 651 C CA . ALA A 1 85 ? -13.311 -7.889 3.523 1.00 94.94 85 ALA A CA 1
ATOM 652 C C . ALA A 1 85 ? -14.667 -7.699 4.224 1.00 94.94 85 ALA A C 1
ATOM 654 O O . ALA A 1 85 ? -15.196 -8.647 4.806 1.00 94.94 85 ALA A O 1
ATOM 655 N N . ARG A 1 86 ? -15.250 -6.499 4.125 1.00 91.31 86 ARG A N 1
ATOM 656 C CA . ARG A 1 86 ? -16.580 -6.189 4.664 1.00 91.31 86 ARG A CA 1
ATOM 657 C C . ARG A 1 86 ? -17.686 -6.958 3.939 1.00 91.31 86 ARG A C 1
ATOM 659 O O . ARG A 1 86 ? -18.503 -7.595 4.593 1.00 91.31 86 ARG A O 1
ATOM 666 N N . GLU A 1 87 ? -17.700 -6.931 2.610 1.00 96.31 87 GLU A N 1
ATOM 667 C CA . GLU A 1 87 ? -18.713 -7.604 1.781 1.00 96.31 87 GLU A CA 1
ATOM 668 C C . GLU A 1 87 ? -18.711 -9.124 1.961 1.00 96.31 87 GLU A C 1
ATOM 670 O O . GLU A 1 87 ? -19.756 -9.767 1.898 1.00 96.31 87 GLU A O 1
ATOM 675 N N . LYS A 1 88 ? -17.540 -9.711 2.226 1.00 96.12 88 LYS A N 1
ATOM 676 C CA . LYS A 1 88 ? -17.397 -11.143 2.514 1.00 96.12 88 LYS A CA 1
ATOM 677 C C . LYS A 1 88 ? -17.637 -11.513 3.978 1.00 96.12 88 LYS A C 1
ATOM 679 O O . LYS A 1 88 ? -17.456 -12.676 4.329 1.00 96.12 88 LYS A O 1
ATOM 684 N N . GLY A 1 89 ? -18.016 -10.561 4.832 1.00 91.62 89 GLY A N 1
ATOM 685 C CA . GLY A 1 89 ? -18.261 -10.818 6.252 1.00 91.62 89 GLY A CA 1
ATOM 686 C C . GLY A 1 89 ? -17.015 -11.301 7.001 1.00 91.62 89 GLY A C 1
ATOM 687 O O . GLY A 1 89 ? -17.118 -12.106 7.928 1.00 91.62 89 GLY A O 1
ATOM 688 N N . LEU A 1 90 ? -15.820 -10.862 6.589 1.00 92.12 90 LEU A N 1
ATOM 689 C CA . LEU A 1 90 ? -14.598 -11.145 7.339 1.00 92.12 90 LEU A CA 1
ATOM 690 C C . LEU A 1 90 ? -14.614 -10.371 8.662 1.00 92.12 90 LEU A C 1
ATOM 692 O O . LEU A 1 90 ? -15.225 -9.312 8.770 1.00 92.12 90 LEU A O 1
ATOM 696 N N . LEU A 1 91 ? -13.878 -10.866 9.662 1.00 87.19 91 LEU A N 1
ATOM 697 C CA . LEU A 1 91 ? -13.778 -10.205 10.971 1.00 87.19 91 LEU A CA 1
ATOM 698 C C . LEU A 1 91 ? -13.122 -8.817 10.867 1.00 87.19 91 LEU A C 1
ATOM 700 O O . LEU A 1 91 ? -13.329 -7.960 11.718 1.00 87.19 91 LEU A O 1
ATOM 704 N N . GLY A 1 92 ? -12.308 -8.609 9.832 1.00 86.88 92 GLY A N 1
ATOM 705 C CA . GLY A 1 92 ? -11.626 -7.353 9.559 1.00 86.88 92 GLY A CA 1
ATOM 706 C C . GLY A 1 92 ? -10.364 -7.578 8.737 1.00 86.88 92 GLY A C 1
ATOM 707 O O . GLY A 1 92 ? -10.248 -8.562 7.998 1.00 86.88 92 GLY A O 1
ATOM 708 N N . TYR A 1 93 ? -9.397 -6.681 8.909 1.00 92.00 93 TYR A N 1
ATOM 709 C CA . TYR A 1 93 ? -8.089 -6.735 8.267 1.00 92.00 93 TYR A CA 1
ATOM 710 C C . TYR A 1 93 ? -6.954 -6.495 9.278 1.00 92.00 93 TYR A C 1
ATOM 712 O O . TYR A 1 93 ? -7.162 -5.921 10.345 1.00 92.00 93 TYR A O 1
ATOM 720 N N . LYS A 1 94 ? -5.741 -6.935 8.937 1.00 91.00 94 LYS A N 1
ATOM 721 C CA . LYS A 1 94 ? -4.492 -6.658 9.656 1.00 91.00 94 LYS A CA 1
ATOM 722 C C . LYS A 1 94 ? -3.469 -6.074 8.690 1.00 91.00 94 LYS A C 1
ATOM 724 O O . LYS A 1 94 ? -3.454 -6.450 7.524 1.00 91.00 94 LYS A O 1
ATOM 729 N N . VAL A 1 95 ? -2.596 -5.202 9.177 1.00 92.44 95 VAL A N 1
ATOM 730 C CA . VAL A 1 95 ? -1.595 -4.511 8.354 1.00 92.44 95 VAL A CA 1
ATOM 731 C C . VAL A 1 95 ? -0.192 -4.992 8.712 1.00 92.44 95 VAL A C 1
ATOM 733 O O . VAL A 1 95 ? 0.157 -5.040 9.892 1.00 92.44 95 VAL A O 1
ATOM 736 N N . TRP A 1 96 ? 0.629 -5.276 7.700 1.00 88.06 96 TRP A N 1
ATOM 737 C CA . TRP A 1 96 ? 2.074 -5.459 7.839 1.00 88.06 96 TRP A CA 1
ATOM 738 C C . TRP A 1 96 ? 2.847 -4.401 7.030 1.00 88.06 96 TRP A C 1
ATOM 740 O O . TRP A 1 96 ? 2.771 -4.364 5.806 1.00 88.06 96 TRP A O 1
ATOM 750 N N . HIS A 1 97 ? 3.591 -3.508 7.675 1.00 88.38 97 HIS A N 1
ATOM 751 C CA . HIS A 1 97 ? 3.334 -3.055 9.043 1.00 88.38 97 HIS A CA 1
ATOM 752 C C . HIS A 1 97 ? 3.160 -1.540 9.049 1.00 88.38 97 HIS A C 1
ATOM 754 O O . HIS A 1 97 ? 3.596 -0.840 8.139 1.00 88.38 97 HIS A O 1
ATOM 760 N N . VAL A 1 98 ? 2.490 -1.032 10.081 1.00 89.69 98 VAL A N 1
ATOM 761 C CA . VAL A 1 98 ? 2.061 0.373 10.160 1.00 89.69 98 VAL A CA 1
ATOM 762 C C . VAL A 1 98 ? 3.211 1.381 9.995 1.00 89.69 98 VAL A C 1
ATOM 764 O O . VAL A 1 98 ? 2.995 2.477 9.494 1.00 89.69 98 VAL A O 1
ATOM 767 N N . GLY A 1 99 ? 4.442 0.999 10.357 1.00 91.00 99 GLY A N 1
ATOM 768 C CA . GLY A 1 99 ? 5.646 1.832 10.232 1.00 91.00 99 GLY A CA 1
ATOM 769 C C . GLY A 1 99 ? 6.091 2.122 8.794 1.00 91.00 99 GLY A C 1
ATOM 770 O O . GLY A 1 99 ? 6.923 3.012 8.579 1.00 91.00 99 GLY A O 1
ATOM 771 N N . ASN A 1 100 ? 5.530 1.406 7.819 1.00 95.50 100 ASN A N 1
ATOM 772 C CA . ASN A 1 100 ? 5.808 1.612 6.403 1.00 95.50 100 ASN A CA 1
ATOM 773 C C . ASN A 1 100 ? 4.855 2.620 5.743 1.00 95.50 100 ASN A C 1
ATOM 775 O O . ASN A 1 100 ? 5.119 3.039 4.618 1.00 95.50 100 ASN A O 1
ATOM 779 N N . ASP A 1 101 ? 3.764 2.997 6.421 1.00 95.06 101 ASP A N 1
ATOM 780 C CA . ASP A 1 101 ? 2.782 3.963 5.920 1.00 95.06 101 ASP A CA 1
ATOM 781 C C . ASP A 1 101 ? 3.397 5.368 5.799 1.00 95.06 101 ASP A C 1
ATOM 783 O O . ASP A 1 101 ? 4.286 5.746 6.568 1.00 95.06 101 ASP A O 1
ATOM 787 N N . ASP A 1 102 ? 2.874 6.166 4.873 1.00 93.19 102 ASP A N 1
ATOM 788 C CA . ASP A 1 102 ? 3.215 7.579 4.746 1.00 93.19 102 ASP A CA 1
ATOM 789 C C . ASP A 1 102 ? 2.160 8.400 5.478 1.00 93.19 102 ASP A C 1
ATOM 791 O O . ASP A 1 102 ? 1.027 8.520 5.021 1.00 93.19 102 ASP A O 1
ATOM 795 N N . ASN A 1 103 ? 2.495 8.929 6.656 1.00 91.81 103 ASN A N 1
ATOM 796 C CA . ASN A 1 103 ? 1.620 9.826 7.418 1.00 91.81 103 ASN A CA 1
ATOM 797 C C . ASN A 1 103 ? 0.150 9.341 7.544 1.00 91.81 103 ASN A C 1
ATOM 799 O O . ASN A 1 103 ? -0.815 10.123 7.474 1.00 91.81 103 ASN A O 1
ATOM 803 N N . TRP A 1 104 ? -0.015 8.034 7.771 1.00 91.81 104 TRP A N 1
ATOM 804 C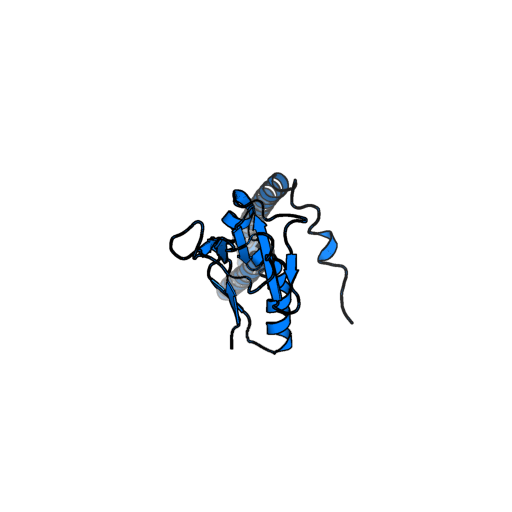 CA . TRP A 1 104 ? -1.304 7.353 7.922 1.00 91.81 104 TRP A CA 1
ATOM 805 C C . TRP A 1 104 ? -2.186 7.357 6.664 1.00 91.81 104 TRP A C 1
ATOM 807 O O . TRP A 1 104 ? -3.405 7.242 6.799 1.00 91.81 104 TRP A O 1
ATOM 817 N N . VAL A 1 105 ? -1.634 7.553 5.464 1.00 93.56 105 VAL A N 1
ATOM 818 C CA . VAL A 1 105 ? -2.408 7.603 4.213 1.00 93.56 105 VAL A CA 1
ATOM 819 C C . VAL A 1 105 ? -3.165 6.295 4.000 1.00 93.56 105 VAL A C 1
ATOM 821 O O . VAL A 1 105 ? -4.397 6.321 3.900 1.00 93.56 105 VAL A O 1
ATOM 824 N N . LEU A 1 106 ? -2.470 5.156 4.025 1.00 95.12 106 LEU A N 1
ATOM 825 C CA . LEU A 1 106 ? -3.107 3.857 3.818 1.00 95.12 106 LEU A CA 1
ATOM 826 C C . LEU A 1 106 ? -3.976 3.464 5.012 1.00 95.12 106 LEU A C 1
ATOM 828 O O . LEU A 1 106 ? -5.081 2.961 4.839 1.00 95.12 106 LEU A O 1
ATOM 832 N N . SER A 1 107 ? -3.545 3.777 6.235 1.00 93.75 107 SER A N 1
ATOM 833 C CA . SER A 1 107 ? -4.330 3.540 7.453 1.00 93.75 107 SER A CA 1
ATOM 834 C C . SER A 1 107 ? -5.674 4.270 7.433 1.00 93.75 107 SER A C 1
ATOM 836 O O . SER A 1 107 ? -6.708 3.672 7.731 1.00 93.75 107 SER A O 1
ATOM 838 N N . LYS A 1 108 ? -5.693 5.543 7.023 1.00 92.94 108 LYS A N 1
ATOM 839 C CA . LYS A 1 108 ? -6.935 6.309 6.850 1.00 92.94 108 LYS A CA 1
ATOM 840 C C . LYS A 1 108 ? -7.773 5.756 5.706 1.00 92.94 108 LYS A C 1
ATOM 842 O O . LYS A 1 108 ? -8.992 5.682 5.842 1.00 92.94 108 LYS A O 1
ATOM 847 N N . ALA A 1 109 ? -7.145 5.363 4.596 1.00 93.69 109 ALA A N 1
ATOM 848 C CA . ALA A 1 109 ? -7.841 4.735 3.478 1.00 93.69 109 ALA A CA 1
ATOM 849 C C . ALA A 1 109 ? -8.515 3.418 3.894 1.00 93.69 109 ALA A C 1
ATOM 851 O O . ALA A 1 109 ? -9.652 3.167 3.498 1.00 93.69 109 ALA A O 1
ATOM 852 N N . ALA A 1 110 ? -7.862 2.641 4.760 1.00 91.81 110 ALA A N 1
ATOM 853 C CA . ALA A 1 110 ? -8.398 1.417 5.336 1.00 91.81 110 ALA A CA 1
ATOM 854 C C . ALA A 1 110 ? -9.528 1.662 6.353 1.00 91.81 110 ALA A C 1
ATOM 856 O O . ALA A 1 110 ? -10.217 0.726 6.735 1.00 91.81 110 ALA A O 1
ATOM 857 N N . GLY A 1 111 ? -9.745 2.906 6.788 1.00 85.81 111 GLY A N 1
ATOM 858 C CA . GLY A 1 111 ? -10.744 3.233 7.805 1.00 85.81 111 GLY A CA 1
ATOM 859 C C . GLY A 1 111 ? -10.235 3.081 9.238 1.00 85.81 111 GLY A C 1
ATOM 860 O O . GLY A 1 111 ? -11.040 3.100 10.169 1.00 85.81 111 GLY A O 1
ATOM 861 N N . ILE A 1 112 ? -8.913 2.994 9.448 1.00 70.44 112 ILE A N 1
ATOM 862 C CA . ILE A 1 112 ? -8.316 3.196 10.772 1.00 70.44 112 ILE A CA 1
ATOM 863 C C . ILE A 1 112 ? -8.495 4.678 11.108 1.00 70.44 112 ILE A C 1
ATOM 865 O O . ILE A 1 112 ? -7.666 5.532 10.787 1.00 70.44 112 ILE A O 1
ATOM 869 N N . GLY A 1 113 ? -9.630 5.000 11.723 1.00 55.06 113 GLY A N 1
ATOM 870 C CA . GLY A 1 113 ? -9.825 6.293 12.348 1.00 55.06 113 GLY A CA 1
ATOM 871 C C . GLY A 1 113 ? -8.745 6.469 13.406 1.00 55.06 113 GLY A C 1
ATOM 872 O O . GLY A 1 113 ? -8.586 5.620 14.283 1.00 55.06 113 GLY A O 1
ATOM 873 N N . VAL A 1 114 ? -8.007 7.579 13.351 1.00 47.69 114 VAL A N 1
ATOM 874 C CA . VAL A 1 114 ? -7.346 8.086 14.555 1.00 47.69 114 VAL A CA 1
ATOM 875 C C . VAL A 1 114 ? -8.485 8.275 15.540 1.00 47.69 114 VAL A C 1
ATOM 877 O O . VAL A 1 114 ? -9.306 9.171 15.334 1.00 47.69 114 VAL A O 1
ATOM 880 N N . PHE A 1 115 ? -8.605 7.365 16.513 1.00 41.06 115 PHE A N 1
ATOM 881 C CA . PHE A 1 115 ? -9.659 7.423 17.514 1.00 41.06 115 PHE A CA 1
ATOM 882 C C . PHE A 1 115 ? -9.754 8.864 17.979 1.00 41.06 115 PHE A C 1
ATOM 884 O O . PHE A 1 115 ? -8.752 9.467 18.377 1.00 41.06 115 PHE A O 1
ATOM 891 N N . CYS A 1 116 ? -10.940 9.447 17.828 1.00 46.00 116 CYS A N 1
ATOM 892 C CA . CYS A 1 116 ? -11.164 10.800 18.273 1.00 46.00 116 CYS A CA 1
ATOM 893 C C . CYS A 1 116 ? -10.890 10.775 19.776 1.00 46.00 116 CYS A C 1
ATOM 895 O O . CYS A 1 116 ? -11.676 10.211 20.535 1.00 46.00 116 CYS A O 1
ATOM 897 N N . PHE A 1 117 ? -9.745 11.319 20.198 1.00 50.72 117 PHE A N 1
ATOM 898 C CA . PHE A 1 117 ? -9.344 11.362 21.605 1.00 50.72 117 PHE A CA 1
ATOM 899 C C . PHE A 1 117 ? -10.465 11.951 22.472 1.00 50.72 117 PHE A C 1
ATOM 901 O O . PHE A 1 117 ? -10.594 11.583 23.632 1.00 50.72 117 PHE A O 1
ATOM 908 N N . SER A 1 118 ? -11.335 12.786 21.892 1.00 56.16 118 SER A N 1
ATOM 909 C CA . SER A 1 118 ? -12.538 13.293 22.552 1.00 56.16 118 SER A CA 1
ATOM 910 C C . SER A 1 118 ? -13.524 12.199 22.996 1.00 56.16 118 SER A C 1
ATOM 912 O O . SER A 1 118 ? -14.045 12.311 24.098 1.00 56.16 118 SER A O 1
ATOM 914 N N . CYS A 1 119 ? -13.744 11.121 22.231 1.00 52.44 119 CYS A N 1
ATOM 915 C CA . CYS A 1 119 ? -14.666 10.041 22.621 1.00 52.44 119 CYS A CA 1
ATOM 916 C C . CYS A 1 119 ? -14.102 9.165 23.747 1.00 52.44 119 CYS A C 1
ATOM 918 O O . CYS A 1 119 ? -14.832 8.806 24.666 1.00 52.44 119 CYS A O 1
ATOM 920 N N . LEU A 1 120 ? -12.804 8.848 23.706 1.00 57.56 120 LEU A N 1
ATOM 921 C CA . LEU A 1 120 ? -12.137 8.083 24.770 1.00 57.56 120 LEU A CA 1
ATOM 922 C C . LEU A 1 120 ? -12.031 8.893 26.066 1.00 57.56 120 LEU A C 1
ATOM 924 O O . LEU A 1 120 ? -12.253 8.352 27.147 1.00 57.56 120 LEU A O 1
ATOM 928 N N . LEU A 1 121 ? -11.754 10.197 25.963 1.00 61.91 121 LEU A N 1
ATOM 929 C CA . LEU A 1 121 ? -11.766 11.099 27.112 1.00 61.91 121 LEU A CA 1
ATOM 930 C C . LEU A 1 121 ? -13.177 11.254 27.685 1.00 61.91 121 LEU A C 1
ATOM 932 O O . LEU A 1 121 ? -13.329 11.200 28.899 1.00 61.91 121 LEU A O 1
ATOM 936 N N . LEU A 1 122 ? -14.209 11.377 26.844 1.00 68.75 122 LEU A N 1
ATOM 937 C CA . LEU A 1 122 ? -15.596 11.463 27.304 1.00 68.75 122 LEU A CA 1
ATOM 938 C C . LEU A 1 122 ? -16.035 10.183 28.026 1.00 68.75 122 LEU A C 1
ATOM 940 O O . LEU A 1 122 ? -16.614 10.266 29.104 1.00 68.75 122 LEU A O 1
ATOM 944 N N . TYR A 1 123 ? -15.707 9.009 27.482 1.00 73.00 123 TYR A N 1
ATOM 945 C CA . TYR A 1 123 ? -16.006 7.731 28.129 1.00 73.00 123 TYR A CA 1
ATOM 946 C C . TYR A 1 123 ? -15.287 7.595 29.480 1.00 73.00 123 TYR A C 1
ATOM 948 O O . TYR A 1 123 ? -15.911 7.250 30.481 1.00 73.00 123 TYR A O 1
ATOM 956 N N . CYS A 1 124 ? -14.001 7.962 29.535 1.00 69.38 124 CYS A N 1
ATOM 957 C CA . CYS A 1 124 ? -13.213 7.943 30.767 1.00 69.38 124 CYS A CA 1
ATOM 958 C C . CYS A 1 124 ? -13.771 8.920 31.823 1.00 69.38 124 CYS A C 1
ATOM 960 O O . CYS A 1 124 ? -13.917 8.558 32.992 1.00 69.38 124 CYS A O 1
ATOM 962 N N . LEU A 1 125 ? -14.181 10.124 31.409 1.00 73.81 125 LEU A N 1
ATOM 963 C CA . LEU A 1 125 ? -14.827 11.106 32.284 1.00 73.81 125 LEU A CA 1
ATOM 964 C C . LEU A 1 125 ? -16.157 10.586 32.833 1.00 73.81 125 LEU A C 1
ATOM 966 O O . LEU A 1 125 ? -16.373 10.665 34.037 1.00 73.81 125 LEU A O 1
ATOM 970 N N . ILE A 1 126 ? -17.021 10.007 31.992 1.00 78.31 126 ILE A N 1
ATOM 971 C CA . ILE A 1 126 ? -18.311 9.447 32.429 1.00 78.31 126 ILE A CA 1
ATOM 972 C C . ILE A 1 126 ? -18.096 8.355 33.485 1.00 78.31 126 ILE A C 1
ATOM 974 O O . ILE A 1 126 ? -18.783 8.341 34.511 1.00 78.31 126 ILE A O 1
ATOM 978 N N . THR A 1 127 ? -17.111 7.474 33.281 1.00 74.25 127 THR A N 1
ATOM 979 C CA . THR A 1 127 ? -16.788 6.427 34.260 1.00 74.25 127 THR A CA 1
ATOM 980 C C . THR A 1 127 ? -16.214 6.991 35.560 1.00 74.25 127 THR A C 1
ATOM 982 O O . THR A 1 127 ? -16.591 6.531 36.635 1.00 74.25 127 THR A O 1
ATOM 985 N N . PHE A 1 128 ? -15.371 8.026 35.488 1.00 81.56 128 PHE A N 1
ATOM 986 C CA . PHE A 1 128 ? -14.782 8.664 36.666 1.00 81.56 128 PHE A CA 1
ATOM 987 C C . PHE A 1 128 ? -15.834 9.412 37.499 1.00 81.56 128 PHE A C 1
ATOM 989 O O . PHE A 1 128 ? -15.889 9.249 38.717 1.00 81.56 128 PHE A O 1
ATOM 996 N N . PHE A 1 129 ? -16.727 10.165 36.846 1.00 78.12 129 PHE A N 1
ATOM 997 C CA . PHE A 1 129 ? -17.842 10.849 37.506 1.00 78.12 129 PHE A CA 1
ATOM 998 C C . PHE A 1 129 ? -18.817 9.872 38.168 1.00 78.12 129 PHE A C 1
ATOM 1000 O O . PHE A 1 129 ? -19.243 10.113 39.295 1.00 78.12 129 PHE A O 1
ATOM 1007 N N . SER A 1 130 ? -19.128 8.755 37.505 1.00 80.12 130 SER A N 1
ATOM 1008 C CA . SER A 1 130 ? -20.013 7.726 38.066 1.00 80.12 130 SER A CA 1
ATOM 1009 C C . SER A 1 130 ? -19.392 7.044 39.290 1.00 80.12 130 SER A C 1
ATOM 1011 O O . SER A 1 130 ? -20.074 6.829 40.289 1.00 80.12 130 SER A O 1
ATOM 1013 N N . LEU A 1 131 ? -18.087 6.748 39.250 1.00 76.69 131 LEU A N 1
ATOM 1014 C CA . LEU A 1 131 ? -17.375 6.130 40.370 1.00 76.69 131 LEU A CA 1
ATOM 1015 C C . LEU A 1 131 ? -17.267 7.079 41.573 1.00 76.69 131 LEU A C 1
ATOM 1017 O O . LEU A 1 131 ? -17.500 6.669 42.706 1.00 76.69 131 LEU A O 1
ATOM 1021 N N . MET A 1 132 ? -16.978 8.358 41.320 1.00 75.50 132 MET A N 1
ATOM 1022 C CA . MET A 1 132 ? -16.913 9.389 42.356 1.00 75.50 132 MET A CA 1
ATOM 1023 C C . MET A 1 132 ? -18.285 9.637 42.999 1.00 75.50 132 MET A C 1
ATOM 1025 O O . MET A 1 132 ? -18.373 9.762 44.217 1.00 75.50 132 MET A O 1
ATOM 1029 N N . TYR A 1 133 ? -19.363 9.660 42.209 1.00 71.25 133 TYR A N 1
ATOM 1030 C CA . TYR A 1 133 ? -20.725 9.786 42.732 1.00 71.25 133 TYR A CA 1
ATOM 1031 C C . TYR A 1 133 ? -21.100 8.608 43.640 1.00 71.25 133 TYR A C 1
ATOM 1033 O O . TYR A 1 133 ? -21.609 8.821 44.738 1.00 71.25 133 TYR A O 1
ATOM 1041 N N . ASN A 1 134 ? -20.791 7.378 43.218 1.00 68.81 134 ASN A N 1
ATOM 1042 C CA . ASN A 1 134 ? -21.051 6.179 44.016 1.00 68.81 134 ASN A CA 1
ATOM 1043 C C . ASN A 1 134 ? -20.236 6.157 45.318 1.00 68.81 134 ASN A C 1
ATOM 1045 O O . ASN A 1 134 ? -20.766 5.768 46.353 1.00 68.81 134 ASN A O 1
ATOM 1049 N N . PHE A 1 135 ? -18.983 6.623 45.291 1.00 70.38 135 PHE A N 1
ATOM 1050 C CA . PHE A 1 135 ? -18.143 6.730 46.487 1.00 70.38 135 PHE A CA 1
ATOM 1051 C C . PHE A 1 135 ? -18.720 7.729 47.505 1.00 70.38 135 PHE A C 1
ATOM 1053 O O . PHE A 1 135 ? -18.856 7.407 48.681 1.00 70.38 135 PHE A O 1
ATOM 1060 N N . ILE A 1 136 ? -19.160 8.906 47.041 1.00 60.59 136 ILE A N 1
ATOM 1061 C CA . ILE A 1 136 ? -19.803 9.925 47.890 1.00 60.59 136 ILE A CA 1
ATOM 1062 C C . ILE A 1 136 ? -21.159 9.433 48.426 1.00 60.59 136 ILE A C 1
ATOM 1064 O O . ILE A 1 136 ? -21.541 9.758 49.548 1.00 60.59 136 ILE A O 1
ATOM 1068 N N . ALA A 1 137 ? -21.895 8.639 47.643 1.00 62.34 137 ALA A N 1
ATOM 1069 C CA . ALA A 1 137 ? -23.173 8.069 48.064 1.00 62.34 137 ALA A CA 1
ATOM 1070 C C . ALA A 1 137 ? -23.032 7.023 49.187 1.00 62.34 137 ALA A C 1
ATOM 1072 O O . ALA A 1 137 ? -24.007 6.769 49.892 1.00 62.34 137 ALA A O 1
ATOM 1073 N N . GLN A 1 138 ? -21.843 6.438 49.362 1.00 57.81 138 GLN A N 1
ATOM 1074 C CA . GLN A 1 138 ? -21.586 5.353 50.309 1.00 57.81 138 GLN A CA 1
ATOM 1075 C C . GLN A 1 138 ? -21.064 5.836 51.677 1.00 57.81 138 GLN A C 1
ATOM 1077 O O . GLN A 1 138 ? -21.104 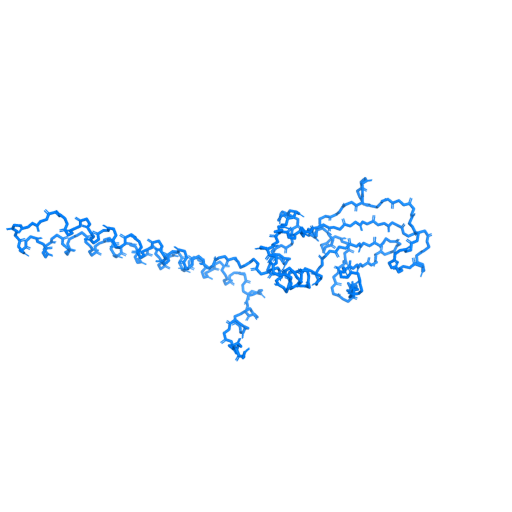5.069 52.636 1.00 57.81 138 GLN A O 1
ATOM 1082 N N . GLU A 1 139 ? -20.610 7.090 51.793 1.00 57.97 139 GLU A N 1
ATOM 1083 C CA . GLU A 1 139 ? -19.943 7.600 53.004 1.00 57.97 139 GLU A CA 1
ATOM 1084 C C . GLU A 1 139 ? -20.865 8.179 54.090 1.00 57.97 139 GLU A C 1
ATOM 1086 O O . GLU A 1 139 ? -20.396 8.366 55.209 1.00 57.97 139 GLU A O 1
ATOM 1091 N N . ASP A 1 140 ? -22.149 8.470 53.841 1.00 52.12 140 ASP A N 1
ATOM 1092 C CA . ASP A 1 140 ? -22.902 9.260 54.827 1.00 52.12 140 ASP A CA 1
ATOM 1093 C C . ASP A 1 140 ? -24.408 8.947 54.859 1.00 52.12 140 ASP A C 1
ATOM 1095 O O . ASP A 1 140 ? -25.176 9.376 53.999 1.00 52.12 140 ASP A O 1
ATOM 1099 N N . GLU A 1 141 ? -24.871 8.214 55.873 1.00 56.34 141 GLU A N 1
ATOM 1100 C CA . GLU A 1 141 ? -26.303 8.070 56.183 1.00 56.34 141 GLU A CA 1
ATOM 1101 C C . GLU A 1 141 ? -26.773 9.109 57.223 1.00 56.34 141 GLU A C 1
ATOM 1103 O O . GLU A 1 141 ? -27.973 9.338 57.347 1.00 56.34 141 GLU A O 1
ATOM 1108 N N . ASN A 1 142 ? -25.868 9.831 57.906 1.00 53.34 142 ASN A N 1
ATOM 1109 C CA . ASN A 1 142 ? -26.207 10.427 59.207 1.00 53.34 142 ASN A CA 1
ATOM 1110 C C . ASN A 1 142 ? -26.243 11.968 59.319 1.00 53.34 142 ASN A C 1
ATOM 1112 O O . ASN A 1 142 ? -26.766 12.444 60.326 1.00 53.34 142 ASN A O 1
ATOM 1116 N N . ASP A 1 143 ? -25.816 12.778 58.334 1.00 62.88 143 ASP A N 1
ATOM 1117 C CA . ASP A 1 143 ? -26.083 14.238 58.377 1.00 62.88 143 ASP A CA 1
ATOM 1118 C C . ASP A 1 143 ? -26.229 14.919 56.987 1.00 62.88 143 ASP A C 1
ATOM 1120 O O . ASP A 1 143 ? -25.253 15.113 56.254 1.00 62.88 143 ASP A O 1
ATOM 1124 N N . PRO A 1 144 ? -27.438 15.381 56.599 1.00 61.19 144 PRO A N 1
ATOM 1125 C CA . PRO A 1 144 ? -27.678 16.036 55.309 1.00 61.19 144 PRO A CA 1
ATOM 1126 C C . PRO A 1 144 ? -26.989 17.405 55.134 1.00 61.19 144 PRO A C 1
ATOM 1128 O O . PRO A 1 144 ? -26.834 17.861 53.995 1.00 61.19 144 PRO A O 1
ATOM 1131 N N . LYS A 1 145 ? -26.571 18.081 56.214 1.00 62.81 145 LYS A N 1
ATOM 1132 C CA . LYS A 1 145 ? -25.854 19.368 56.140 1.00 62.81 145 LYS A CA 1
ATOM 1133 C C . LYS A 1 145 ? -24.387 19.163 55.755 1.00 62.81 145 LYS A C 1
ATOM 1135 O O . LYS A 1 145 ? -23.881 19.897 54.902 1.00 62.81 145 LYS A O 1
ATOM 1140 N N . ASN A 1 146 ? -23.755 18.120 56.294 1.00 62.16 146 ASN A N 1
ATOM 1141 C CA . ASN A 1 146 ? -22.397 17.717 55.926 1.00 62.16 146 ASN A CA 1
ATOM 1142 C C . ASN A 1 146 ? -22.310 17.247 54.469 1.00 62.16 146 ASN A C 1
ATOM 1144 O O . ASN A 1 146 ? -21.377 17.644 53.775 1.00 62.16 146 ASN A O 1
ATOM 1148 N N . LYS A 1 147 ? -23.327 16.541 53.948 1.00 64.06 147 LYS A N 1
ATOM 1149 C CA . LYS A 1 147 ? -23.393 16.142 52.525 1.00 64.06 147 LYS A CA 1
ATOM 1150 C C . LYS A 1 147 ? -23.265 17.320 51.563 1.00 64.06 147 LYS A C 1
ATOM 1152 O O . LYS A 1 147 ? -22.485 17.269 50.616 1.00 64.06 147 LYS A O 1
ATOM 1157 N N . ARG A 1 148 ? -24.022 18.401 51.795 1.00 64.00 148 ARG A N 1
ATOM 1158 C CA . ARG A 1 148 ? -23.966 19.600 50.938 1.00 64.00 148 ARG A CA 1
ATOM 1159 C C . ARG A 1 148 ? -22.614 20.299 51.041 1.00 64.00 148 ARG A C 1
ATOM 1161 O O . ARG A 1 148 ? -22.103 20.761 50.028 1.00 64.00 148 ARG A O 1
ATOM 1168 N N . HIS A 1 149 ? -22.034 20.351 52.236 1.00 65.56 149 HIS A N 1
ATOM 1169 C CA . HIS A 1 149 ? -20.721 20.950 52.445 1.00 65.56 149 HIS A CA 1
ATOM 1170 C C . HIS A 1 149 ? -19.608 20.135 51.763 1.00 65.56 149 HIS A C 1
ATOM 1172 O O . HIS A 1 149 ? -18.798 20.697 51.034 1.00 65.56 149 HIS A O 1
ATOM 1178 N N . LEU A 1 150 ? -19.612 18.809 51.912 1.00 63.97 150 LEU A N 1
ATOM 1179 C CA . LEU A 1 150 ? -18.624 17.908 51.314 1.00 63.97 150 LEU A CA 1
ATOM 1180 C C . LEU A 1 150 ? -18.714 17.887 49.779 1.00 63.97 150 LEU A C 1
ATOM 1182 O O . LEU A 1 150 ? -17.691 17.989 49.100 1.00 63.97 150 LEU A O 1
ATOM 1186 N N . LEU A 1 151 ? -19.936 17.858 49.226 1.00 64.56 151 LEU A N 1
ATOM 1187 C CA . LEU A 1 151 ? -20.178 17.998 47.786 1.00 64.56 151 LEU A CA 1
ATOM 1188 C C . LEU A 1 151 ? -19.615 19.319 47.250 1.00 64.56 151 LEU A C 1
ATOM 1190 O O . LEU A 1 151 ? -18.913 19.323 46.245 1.00 64.56 151 LEU A O 1
ATOM 1194 N N . LEU A 1 152 ? -19.879 20.445 47.913 1.00 65.69 152 LEU A N 1
ATOM 1195 C CA . LEU A 1 152 ? -19.3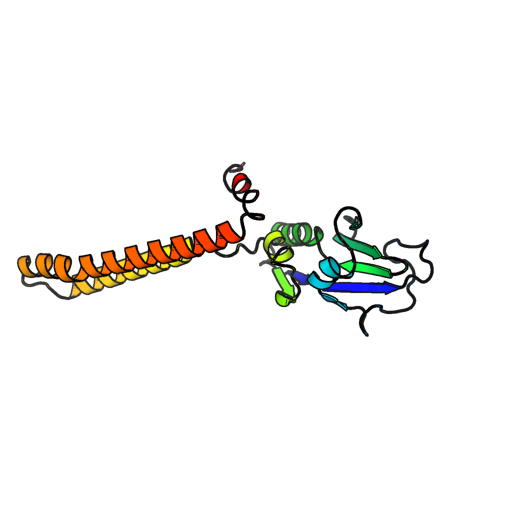84 21.744 47.450 1.00 65.69 152 LEU A CA 1
ATOM 1196 C C . LEU A 1 152 ? -17.858 21.865 47.580 1.00 65.69 152 LEU A C 1
ATOM 1198 O O . LEU A 1 152 ? -17.222 22.452 46.710 1.00 65.69 152 LEU A O 1
ATOM 1202 N N . VAL A 1 153 ? -17.256 21.299 48.627 1.00 69.19 153 VAL A N 1
ATOM 1203 C CA . VAL A 1 153 ? -15.818 21.455 48.898 1.00 69.19 153 VAL A CA 1
ATOM 1204 C C . VAL A 1 153 ? -14.949 20.509 48.066 1.00 69.19 153 VAL A C 1
ATOM 1206 O O . VAL A 1 153 ? -13.846 20.895 47.696 1.00 69.19 153 VAL A O 1
ATOM 1209 N N . ILE A 1 154 ? -15.417 19.303 47.726 1.00 70.56 154 ILE A N 1
ATOM 1210 C CA . ILE A 1 154 ? -14.606 18.311 46.992 1.00 70.56 154 ILE A CA 1
ATOM 1211 C C . ILE A 1 154 ? -15.000 18.231 45.514 1.00 70.56 154 ILE A C 1
ATOM 1213 O O . ILE A 1 154 ? -14.132 18.197 44.637 1.00 70.56 154 ILE A O 1
ATOM 1217 N N . LEU A 1 155 ? -16.298 18.240 45.203 1.00 71.75 155 LEU A N 1
ATOM 1218 C CA . LEU A 1 155 ? -16.774 18.070 43.828 1.00 71.75 155 LEU A CA 1
ATOM 1219 C C . LEU A 1 155 ? -16.481 19.310 42.974 1.00 71.75 155 LEU A C 1
ATOM 1221 O O . LEU A 1 155 ? -16.071 19.187 41.825 1.00 71.75 155 LEU A O 1
ATOM 1225 N N . LEU A 1 156 ? -16.666 20.519 43.518 1.00 74.31 156 LEU A N 1
ATOM 1226 C CA . LEU A 1 156 ? -16.476 21.743 42.731 1.00 74.31 156 LEU A CA 1
ATOM 1227 C C . LEU A 1 156 ? -15.011 21.962 42.313 1.00 74.31 156 LEU A C 1
ATOM 1229 O O . LEU A 1 156 ? -14.787 22.238 41.132 1.00 74.31 156 LEU A O 1
ATOM 1233 N N . PRO A 1 157 ? -13.996 21.792 43.186 1.00 78.62 157 PRO A N 1
ATOM 1234 C CA . PRO A 1 157 ? -12.600 21.957 42.776 1.00 78.62 157 PRO A CA 1
ATOM 1235 C C . PRO A 1 157 ? -12.119 20.851 41.837 1.00 78.62 157 PRO A C 1
ATOM 1237 O O . PRO A 1 157 ? -11.351 21.114 40.910 1.00 78.62 157 PRO A O 1
ATOM 1240 N N . THR A 1 158 ? -12.588 19.615 42.028 1.00 74.75 158 THR A N 1
ATOM 1241 C CA . THR A 1 158 ? -12.243 18.503 41.129 1.00 74.75 158 THR A CA 1
ATOM 1242 C C . THR A 1 158 ? -12.847 18.725 39.742 1.00 74.75 158 THR A C 1
ATOM 1244 O O . THR A 1 158 ? -12.129 18.688 38.748 1.00 74.75 158 THR A O 1
ATOM 1247 N N . VAL A 1 159 ? -14.124 19.103 39.647 1.00 77.81 159 VAL A N 1
ATOM 1248 C CA . VAL A 1 159 ? -14.752 19.485 38.369 1.00 77.81 159 VAL A CA 1
ATOM 1249 C C . VAL A 1 159 ? -14.032 20.669 37.717 1.00 77.81 159 VAL A C 1
ATOM 1251 O O . VAL A 1 159 ? -13.752 20.637 36.516 1.00 77.81 159 VAL A O 1
ATOM 1254 N N . ALA A 1 160 ? -13.682 21.705 38.482 1.00 80.56 160 ALA A N 1
ATOM 1255 C CA . ALA A 1 160 ? -12.994 22.882 37.952 1.00 80.56 160 ALA A CA 1
ATOM 1256 C C . ALA A 1 160 ? -11.596 22.543 37.403 1.00 80.56 160 ALA A C 1
ATOM 1258 O O . ALA A 1 160 ? -11.222 22.977 36.316 1.00 80.56 160 ALA A O 1
ATOM 1259 N N . THR A 1 161 ? -10.827 21.715 38.109 1.00 80.25 161 THR A N 1
ATOM 1260 C CA . THR A 1 161 ? -9.491 21.299 37.652 1.00 80.25 161 THR A CA 1
ATOM 1261 C C . THR A 1 161 ? -9.558 20.399 36.419 1.00 80.25 161 THR A C 1
ATOM 1263 O O . THR A 1 161 ? -8.823 20.630 35.459 1.00 80.25 161 THR A O 1
ATOM 1266 N N . PHE A 1 162 ? -10.484 19.436 36.374 1.00 77.94 162 PHE A N 1
ATOM 1267 C CA . PHE A 1 162 ? -10.685 18.597 35.190 1.00 77.94 162 PHE A CA 1
ATOM 1268 C C . PHE A 1 162 ? -11.162 19.398 33.976 1.00 77.94 162 PHE A C 1
ATOM 1270 O O . PHE A 1 162 ? -10.644 19.203 32.878 1.00 77.94 162 PHE A O 1
ATOM 1277 N N . THR A 1 163 ? -12.100 20.332 34.151 1.00 79.75 163 THR A N 1
ATOM 1278 C CA . THR A 1 163 ? -12.564 21.190 33.047 1.00 79.75 163 THR A CA 1
ATOM 1279 C C . THR A 1 163 ? -11.437 22.071 32.507 1.00 79.75 163 THR A C 1
ATOM 1281 O O . THR A 1 163 ? -11.268 22.147 31.291 1.00 79.75 163 THR A O 1
ATOM 1284 N N . LEU A 1 164 ? -10.592 22.646 33.368 1.00 81.50 164 LEU A N 1
ATOM 1285 C CA . LEU A 1 164 ? -9.412 23.409 32.945 1.00 81.50 164 LEU A CA 1
ATOM 1286 C C . LEU A 1 164 ? -8.385 22.547 32.197 1.00 81.50 164 LEU A C 1
ATOM 1288 O O . LEU A 1 164 ? -7.867 22.969 31.160 1.00 81.50 164 LEU A O 1
ATOM 1292 N N . LEU A 1 165 ? -8.115 21.329 32.675 1.00 80.56 165 LEU A N 1
ATOM 1293 C CA . LEU A 1 165 ? -7.214 20.392 31.997 1.00 80.56 165 LEU A CA 1
ATOM 1294 C C . LEU A 1 165 ? -7.754 19.972 30.627 1.00 80.56 165 LEU A C 1
ATOM 1296 O O . LEU A 1 165 ? -6.992 19.924 29.663 1.00 80.56 165 LEU A O 1
ATOM 1300 N N . LEU A 1 166 ? -9.063 19.732 30.510 1.00 76.25 166 LEU A N 1
ATOM 1301 C CA . LEU A 1 166 ? -9.707 19.405 29.237 1.00 76.25 166 LEU A CA 1
ATOM 1302 C C . LEU A 1 166 ? -9.665 20.578 28.263 1.00 76.25 166 LEU A C 1
ATOM 1304 O O . LEU A 1 166 ? -9.294 20.385 27.109 1.00 76.25 166 LEU A O 1
ATOM 1308 N N . VAL A 1 167 ? -9.979 21.793 28.718 1.00 81.31 167 VAL A N 1
ATOM 1309 C CA . VAL A 1 167 ? -9.896 23.004 27.888 1.00 81.31 167 VAL A CA 1
ATOM 1310 C C . VAL A 1 167 ? -8.460 23.223 27.406 1.00 81.31 167 VAL A C 1
ATOM 1312 O O . VAL A 1 167 ? -8.247 23.478 26.221 1.00 81.31 167 VAL A O 1
ATOM 1315 N N . SER A 1 168 ? -7.466 23.043 28.279 1.00 78.25 168 SER A N 1
ATOM 1316 C CA . SER A 1 168 ? -6.044 23.137 27.929 1.00 78.25 168 SER A CA 1
ATOM 1317 C C . SER A 1 168 ? -5.615 22.062 26.921 1.00 78.25 168 SER A C 1
ATOM 1319 O O . SER A 1 168 ? -4.991 22.374 25.905 1.00 78.25 168 SER A O 1
ATOM 1321 N N . ALA A 1 169 ? -6.009 20.803 27.135 1.00 77.75 169 ALA A N 1
ATOM 1322 C CA . ALA A 1 169 ? -5.712 19.699 26.223 1.00 77.75 169 ALA A CA 1
ATOM 1323 C C . ALA A 1 169 ? -6.389 19.889 24.857 1.00 77.75 169 ALA A C 1
ATOM 1325 O O . ALA A 1 169 ? -5.750 19.718 23.818 1.00 77.75 169 ALA A O 1
ATOM 1326 N N . MET A 1 170 ? -7.660 20.301 24.839 1.00 74.88 170 MET A N 1
ATOM 1327 C CA . MET A 1 170 ? -8.391 20.631 23.616 1.00 74.88 170 MET A CA 1
ATOM 1328 C C . MET A 1 170 ? -7.743 21.800 22.880 1.00 74.88 170 MET A C 1
ATOM 1330 O O . MET A 1 170 ? -7.583 21.730 21.664 1.00 74.88 170 MET A O 1
ATOM 1334 N N . TRP A 1 171 ? -7.315 22.844 23.591 1.00 78.62 171 TRP A N 1
ATOM 1335 C CA . TRP A 1 171 ? -6.598 23.972 23.004 1.00 78.62 171 TRP A CA 1
ATOM 1336 C C . TRP A 1 171 ? -5.242 23.553 22.426 1.00 78.62 171 TRP A C 1
ATOM 1338 O O . TRP A 1 171 ? -4.915 23.919 21.296 1.00 78.62 171 TRP A O 1
ATOM 1348 N N . TYR A 1 172 ? -4.478 22.722 23.140 1.00 73.38 172 TYR A N 1
ATOM 1349 C CA . TYR A 1 172 ? -3.208 22.173 22.663 1.00 73.38 172 TYR A CA 1
ATOM 1350 C C . TYR A 1 172 ? -3.397 21.327 21.396 1.00 73.38 172 TYR A C 1
ATOM 1352 O O . TYR A 1 172 ? -2.690 21.520 20.403 1.00 73.38 172 TYR A O 1
ATOM 1360 N N . LEU A 1 173 ? -4.386 20.429 21.391 1.00 69.88 173 LEU A N 1
ATOM 1361 C CA . LEU A 1 173 ? -4.722 19.603 20.231 1.00 69.88 173 LEU A CA 1
ATOM 1362 C C . LEU A 1 173 ? -5.245 20.447 19.068 1.00 69.88 173 LEU A C 1
ATOM 1364 O O . LEU A 1 173 ? -4.859 20.203 17.927 1.00 69.88 173 LEU A O 1
ATOM 1368 N N . HIS A 1 174 ? -6.058 21.468 19.339 1.00 66.31 174 HIS A N 1
ATOM 1369 C CA . HIS A 1 174 ? -6.525 22.408 18.327 1.00 66.31 174 HIS A CA 1
ATOM 1370 C C . HIS A 1 174 ? -5.356 23.171 17.708 1.00 66.31 174 HIS A C 1
ATOM 1372 O O . HIS A 1 174 ? -5.264 23.232 16.488 1.00 66.31 174 HIS A O 1
ATOM 1378 N N . LYS A 1 175 ? -4.429 23.691 18.519 1.00 69.75 175 LYS A N 1
ATOM 1379 C CA . LYS A 1 175 ? -3.223 24.390 18.055 1.00 69.75 175 LYS A CA 1
ATOM 1380 C C . LYS A 1 175 ? -2.298 23.471 17.253 1.00 69.75 175 LYS A C 1
ATOM 1382 O O . LYS A 1 175 ? -1.733 23.877 16.241 1.00 69.75 175 LYS A O 1
ATOM 1387 N N . ARG A 1 176 ? -2.162 22.208 17.665 1.00 65.06 176 ARG A N 1
ATOM 1388 C CA . ARG A 1 176 ? -1.426 21.184 16.909 1.00 65.06 176 ARG A CA 1
ATOM 1389 C C . ARG A 1 176 ? -2.111 20.874 15.577 1.00 65.06 176 ARG A C 1
ATOM 1391 O O . ARG A 1 176 ? -1.439 20.778 14.555 1.00 65.06 176 ARG A O 1
ATOM 1398 N N . ALA A 1 177 ? -3.438 20.762 15.577 1.00 52.25 177 ALA A N 1
ATOM 1399 C CA . ALA A 1 177 ? -4.225 20.560 14.371 1.00 52.25 177 ALA A CA 1
ATOM 1400 C C . ALA A 1 177 ? -4.152 21.781 13.443 1.00 52.25 177 ALA A C 1
ATOM 1402 O O . ALA A 1 177 ? -3.997 21.594 12.245 1.00 52.25 177 ALA A O 1
ATOM 1403 N N . THR A 1 178 ? -4.195 23.016 13.961 1.00 52.31 178 THR A N 1
ATOM 1404 C CA . THR A 1 178 ? -4.090 24.246 13.156 1.00 52.31 178 THR A CA 1
ATOM 1405 C C . THR A 1 178 ? -2.695 24.469 12.593 1.00 52.31 178 THR A C 1
ATOM 1407 O O . THR A 1 178 ? -2.580 24.896 11.449 1.00 52.31 178 THR A O 1
ATOM 1410 N N . ARG A 1 179 ? -1.636 24.081 13.311 1.00 54.94 179 ARG A N 1
ATOM 1411 C CA . ARG A 1 179 ? -0.277 24.023 12.749 1.00 54.94 179 ARG A CA 1
ATOM 1412 C C . ARG A 1 179 ? -0.181 23.046 11.569 1.00 54.94 179 ARG A C 1
ATOM 1414 O O . ARG A 1 179 ? 0.603 23.266 10.657 1.00 54.94 179 ARG A O 1
ATOM 1421 N N . ASN A 1 180 ? -1.030 22.019 11.561 1.00 47.06 180 ASN A N 1
ATOM 1422 C CA . ASN A 1 180 ? -1.187 21.071 10.459 1.00 47.06 180 ASN A CA 1
ATOM 1423 C C . ASN A 1 180 ? -2.327 21.449 9.479 1.00 47.06 180 ASN A C 1
ATOM 1425 O O . ASN A 1 180 ? -2.560 20.709 8.528 1.00 47.06 180 ASN A O 1
ATOM 1429 N N . LYS A 1 181 ? -3.048 22.574 9.663 1.00 44.28 181 LYS A N 1
ATOM 1430 C CA . LYS A 1 181 ? -4.202 22.998 8.831 1.00 44.28 181 LYS A CA 1
ATOM 1431 C C . LYS A 1 181 ? -3.833 23.655 7.497 1.00 44.28 181 LYS A C 1
ATOM 1433 O O . LYS A 1 181 ? -4.743 24.078 6.796 1.00 44.28 181 LYS A O 1
ATOM 1438 N N . GLY A 1 182 ? -2.570 23.610 7.077 1.00 42.50 182 GLY A N 1
ATOM 1439 C CA . GLY A 1 182 ? -2.284 23.538 5.638 1.00 42.50 182 GLY A CA 1
ATOM 1440 C C . GLY A 1 182 ? -2.881 22.271 4.992 1.00 42.50 182 GLY A C 1
ATOM 1441 O O . GLY A 1 182 ? -3.238 22.296 3.826 1.00 42.50 182 GLY A O 1
ATOM 1442 N N . ASN A 1 183 ? -3.093 21.199 5.776 1.00 48.03 183 ASN A N 1
ATOM 1443 C CA . ASN A 1 183 ? -3.474 19.856 5.310 1.00 48.03 183 ASN A CA 1
ATOM 1444 C C . ASN A 1 183 ? -4.802 19.298 5.885 1.00 48.03 183 ASN A C 1
ATOM 1446 O O . ASN A 1 183 ? -5.115 18.133 5.658 1.00 48.03 183 ASN A O 1
ATOM 1450 N N . PHE A 1 184 ? -5.592 20.058 6.659 1.00 42.41 184 PHE A N 1
ATOM 1451 C CA . PHE A 1 184 ? -6.723 19.497 7.441 1.00 42.41 184 PHE A CA 1
ATOM 1452 C C . PHE A 1 184 ? -8.119 20.047 7.077 1.00 42.41 184 PHE A C 1
ATOM 1454 O O . PHE A 1 184 ? -9.123 19.406 7.383 1.00 42.41 184 PHE A O 1
ATOM 1461 N N . PHE A 1 185 ? -8.233 21.190 6.387 1.00 35.12 185 PHE A N 1
ATOM 1462 C CA . PHE A 1 185 ? -9.544 21.809 6.119 1.00 35.12 185 PHE A CA 1
ATOM 1463 C C . PHE A 1 185 ? -10.431 21.072 5.090 1.00 35.12 185 PHE A C 1
ATOM 1465 O O . PHE A 1 185 ? -11.642 21.276 5.113 1.00 35.12 185 PHE A O 1
ATOM 1472 N N . SER A 1 186 ? -9.899 20.149 4.278 1.00 39.16 186 SER A N 1
ATOM 1473 C CA . SER A 1 186 ? -10.724 19.320 3.371 1.00 39.16 186 SER A CA 1
ATOM 1474 C C . SER A 1 186 ? -11.449 18.151 4.055 1.00 39.16 186 SER A C 1
ATOM 1476 O O . SER A 1 186 ? -12.389 17.603 3.490 1.00 39.16 186 SER A O 1
ATOM 1478 N N . VAL A 1 187 ? -11.055 17.750 5.271 1.00 41.53 187 VAL A N 1
ATOM 1479 C CA . VAL A 1 187 ? -11.479 16.457 5.851 1.00 41.53 187 VAL A CA 1
ATOM 1480 C C . VAL A 1 187 ? -12.812 16.538 6.611 1.00 41.53 187 VAL A C 1
ATOM 1482 O O . VAL A 1 187 ? -13.526 15.546 6.725 1.00 41.53 187 VAL A O 1
ATOM 1485 N N . VAL A 1 188 ? -13.209 17.716 7.099 1.00 33.84 188 VAL A N 1
ATOM 1486 C CA . VAL A 1 188 ? -14.398 17.847 7.968 1.00 33.84 188 VAL A CA 1
ATOM 1487 C C . VAL A 1 188 ? -15.717 17.897 7.184 1.00 33.84 188 VAL A C 1
ATOM 1489 O O . VAL A 1 188 ? -16.758 17.537 7.725 1.00 33.84 188 VAL A O 1
ATOM 1492 N N . LYS A 1 189 ? -15.708 18.261 5.894 1.00 31.05 189 LYS A N 1
ATOM 1493 C CA . LYS A 1 189 ? -16.955 18.429 5.122 1.00 31.05 189 LYS A CA 1
ATOM 1494 C C . LYS A 1 189 ? -17.598 17.107 4.660 1.00 31.05 189 LYS A C 1
ATOM 1496 O O . LYS A 1 189 ? -18.742 17.127 4.225 1.00 31.05 189 LYS A O 1
ATOM 1501 N N . ILE A 1 190 ? -16.902 15.971 4.780 1.00 41.38 190 ILE A N 1
ATOM 1502 C CA . ILE A 1 190 ? -17.370 14.662 4.275 1.00 41.38 190 ILE A CA 1
ATOM 1503 C C . ILE A 1 190 ? -18.015 13.796 5.376 1.00 41.38 190 ILE A C 1
ATOM 1505 O O . ILE A 1 190 ? -18.849 12.949 5.078 1.00 41.38 190 ILE A O 1
ATOM 1509 N N . LEU A 1 191 ? -17.699 14.020 6.657 1.00 38.06 191 LEU A N 1
ATOM 1510 C CA . LEU A 1 191 ? -18.068 13.088 7.736 1.00 38.06 191 LEU A CA 1
ATOM 1511 C C . LEU A 1 191 ? -19.492 13.234 8.305 1.00 38.06 191 LEU A C 1
ATOM 1513 O O . LEU A 1 191 ? -19.856 12.443 9.168 1.00 38.06 191 LEU A O 1
ATOM 1517 N N . PHE A 1 192 ? -20.312 14.185 7.839 1.00 34.97 192 PHE A N 1
ATOM 1518 C CA . PHE A 1 192 ? -21.645 14.414 8.426 1.00 34.97 192 PHE A CA 1
ATOM 1519 C C . PHE A 1 192 ? -22.828 14.484 7.452 1.00 34.97 192 PHE A C 1
ATOM 1521 O O . PHE A 1 192 ? -23.938 14.729 7.911 1.00 34.97 192 PHE A O 1
ATOM 1528 N N . LEU A 1 193 ? -22.656 14.252 6.143 1.00 37.38 193 LEU A N 1
ATOM 1529 C CA . LEU A 1 193 ? -23.755 14.480 5.187 1.00 37.38 193 LEU A CA 1
ATOM 1530 C C . LEU A 1 193 ? -24.204 13.312 4.310 1.00 37.38 193 LEU A C 1
ATOM 1532 O O . LEU A 1 193 ? -24.973 13.567 3.401 1.00 37.38 193 LEU A O 1
ATOM 1536 N N . ASN A 1 194 ? -23.855 12.055 4.590 1.00 33.06 194 ASN A N 1
ATOM 1537 C CA . ASN A 1 194 ? -24.553 10.936 3.936 1.00 33.06 194 ASN A CA 1
ATOM 1538 C C . ASN A 1 194 ? -24.902 9.838 4.944 1.00 33.06 194 ASN A C 1
ATOM 1540 O O . ASN A 1 194 ? -24.250 8.804 5.057 1.00 33.06 194 ASN A O 1
ATOM 1544 N N . HIS A 1 195 ? -25.940 10.152 5.716 1.00 41.59 195 HIS A N 1
ATOM 1545 C CA . HIS A 1 195 ? -26.844 9.196 6.340 1.00 41.59 195 HIS A CA 1
ATOM 1546 C C . HIS A 1 195 ? -27.548 8.393 5.226 1.00 41.59 195 HIS A C 1
ATOM 1548 O O . HIS A 1 195 ? -27.915 8.998 4.224 1.00 41.59 195 HIS A O 1
ATOM 1554 N N . PHE A 1 196 ? -27.665 7.074 5.421 1.00 31.61 196 PHE A N 1
ATOM 1555 C CA . PHE A 1 196 ? -28.619 6.096 4.856 1.00 31.61 196 PHE A CA 1
ATOM 1556 C C . PHE A 1 196 ? -29.462 6.496 3.623 1.00 31.61 196 PHE A C 1
ATOM 1558 O O . PHE A 1 196 ? -30.123 7.534 3.604 1.00 31.61 196 PHE A O 1
ATOM 1565 N N . PRO A 1 197 ? -29.556 5.593 2.637 1.00 35.22 197 PRO A N 1
ATOM 1566 C CA . PRO A 1 197 ? -30.564 4.530 2.755 1.00 35.22 197 PRO A CA 1
ATOM 1567 C C . PRO A 1 197 ? -29.980 3.151 3.070 1.00 35.22 197 PRO A C 1
ATOM 1569 O O . PRO A 1 197 ? -28.846 2.859 2.630 1.00 35.22 197 PRO A O 1
#

Sequence (197 aa):
MVLGLLYQGYAWPLLDPSANEIGSPATGPAITHDGSMFYKDIKSNMGCDGEKVVYNSTYVTNYCINGPVWIGYDDEAIRTKVSYAREKGLLGYKVWHVGNDDNWVLSKAAGIGVFCFSCLLLYCLITFFSLMYNFIAQEDENDPKNKRHLLLVILLPTVATFTLLLVSAMWYLHKRATRNKGNFFSVVKILFLNHFP

pLDDT: mean 79.8, std 19.16, range [31.05, 98.06]

Foldseek 3Di:
DAAEFEQKKFKFQAPDLVQQDPPGDGPAGPDDPHRIAFNQCCVPPQVCDDPQWDQDPVVLWIWGDRPRMIMIHHALSLLVSQVVCVVVVHPGYDYDPPVSDDVCRSVVSSVVPPPPVVVVVVVVVVVVVVVVVVVLVPPDPDDPVVSVVCCCVPVVVVVVVVVVVVVVVVVVVVVVVVVVVVPPPVPPVPPPPDDDD

Secondary structure (DSSP, 8-state):
-EEEEESEEEEEEBSSTT--STT--BSS--SSTT-EEEHHHHHHHS---GGGPEEETTTTEEEEEETTEEEEE-STHHHHHHHHHHHTT-SEEEEE-GGGSSTTHHHHHTT-----HHHHHHHHHHHHHHHHHHHHHHS-SS-HHHHHHHIIIIIHHHHHHHHHHHHHHHHHHHHHHHHTTTSSTTTTTSTTS----